Protein AF-A0A1I2MYU4-F1 (afdb_monomer)

Mean predicted aligned error: 11.2 Å

InterPro domains:
  IPR013424 PEP-CTERM protein-sorting domain [PF07589] (261-283)
  IPR013424 PEP-CTERM protein-sorting domain [TIGR02595] (261-284)
  IPR061454 Flocculation-associated PEP-CTERM protein PepA-like [NF033554] (9-284)

pLDDT: mean 81.24, std 17.5, range [31.97, 97.12]

Foldseek 3Di:
DDDDDPPPDPPPPPVVVPPDPPPDPDQFDKFKFWLQQQPQQDDPVHPDTDMWIAQKWKWKKKKKKAQAFPWKIKMKMKIKTAAGHHPNHTIDDLAHPPRPDPRLNHKIKMKIKIWMWTKAQDVPGSLKIKTKTDKMKMWIKIGSNRPKDWDQQDFDPCSSRPYIDIDPCPSMDIFKMWMWPIKMKMARLPDDDQARIKMKTKIFIDTDDDVVGCRTNCSTTPDDVVFFGIKIKMWGWHHDDDDHRGIDMIMTMIMIGGDHDPDPCVVVVVVVVVVVVVVVVVVVVVVVD

Sequence (289 aa):
MKKLTKGLCLSTAIVAAGAMFSTSAMAGGIFTVNEGVVPGTVNALNPVPNSVTADEIIGNYSEIVEFTSATDFTVSIKFSLVGFELDNVLQPAYLSTPPVGTSGQDYGMYGTFLGSGTYSPRVGDPTVTEFMFSGGSYSLWIDPEYDTVFTSPGLGLGAGSTLWGTASDADDFKIATGAVVGGTGSLDPNQGGSNAGSFGTDLSVSLTDDLLSDKDGVGYFVAPDPFYNLALTSGDFEKFTVEADTRQAVSGKIGIEFNKVPEPATLALFGLGLAGMAGVARRKAKKQA

Solvent-accessible surface area (backbone atoms only — not comparable to full-atom values): 15468 Å² total; per-residue (Å²): 134,83,90,89,90,88,82,86,85,80,80,78,79,73,73,76,80,78,80,77,85,72,76,66,88,74,73,50,40,71,36,30,37,32,52,41,52,43,69,57,41,47,39,97,92,36,80,59,67,51,69,42,67,26,26,35,40,36,32,38,36,44,31,33,41,22,25,76,35,89,41,34,36,25,27,16,31,40,37,42,40,43,40,38,21,37,96,90,38,79,49,88,66,49,50,30,69,76,64,85,74,85,74,73,42,44,27,30,34,37,34,43,35,40,38,32,31,39,43,46,59,34,90,95,42,72,73,29,38,34,36,35,46,75,35,35,40,39,41,34,34,40,28,45,83,63,60,65,42,77,41,78,47,63,96,53,94,68,24,17,77,31,68,62,43,79,39,69,56,85,82,42,36,56,28,33,36,37,34,47,78,38,31,42,32,41,38,34,71,85,45,75,63,69,61,8,21,40,40,41,33,39,25,38,44,40,64,31,79,47,96,87,45,60,65,20,13,55,50,28,50,62,30,49,86,81,60,58,46,28,33,41,39,34,35,36,26,48,68,73,83,94,50,57,76,37,71,47,82,46,44,36,42,35,39,41,22,34,32,72,74,74,76,61,65,64,58,58,49,48,52,51,49,50,53,51,50,52,53,52,50,53,56,53,55,67,72,76,109

Radius of gyration: 24.86 Å; Cα contacts (8 Å, |Δi|>4): 668; chains: 1; bounding box: 76×44×91 Å

Nearest PDB structures (foldseek):
  8aya-assembly1_A  TM=1.865E-01  e=2.368E-01  Citrus sinensis
  8ay9-assembly1_A  TM=1.868E-01  e=4.299E-01  Citrus sinensis
  3klx-assembly1_B  TM=1.728E-01  e=4.791E-01  Arabidopsis thaliana
  8ey0-assembly1_A  TM=1.719E-01  e=1.667E+00  Arabidopsis thaliana
  7ztu-assembly1_A  TM=1.670E-01  e=3.968E+00  Bombyx mori

Structure (mmCIF, N/CA/C/O backbone):
data_AF-A0A1I2MYU4-F1
#
_entry.id   AF-A0A1I2MYU4-F1
#
loop_
_atom_site.group_PDB
_atom_site.id
_atom_site.type_symbol
_atom_site.label_atom_id
_atom_site.label_alt_id
_atom_site.label_comp_id
_atom_site.label_asym_id
_atom_site.label_entity_id
_atom_site.label_seq_id
_atom_site.pdbx_PDB_ins_code
_atom_site.Cartn_x
_atom_site.Cartn_y
_atom_site.Cartn_z
_atom_site.occupancy
_atom_site.B_iso_or_equiv
_atom_site.auth_seq_id
_atom_site.auth_comp_id
_atom_site.auth_asym_id
_atom_site.auth_atom_id
_atom_site.pdbx_PDB_model_num
ATOM 1 N N . MET A 1 1 ? -34.056 -23.342 -61.586 1.00 37.72 1 MET A N 1
ATOM 2 C CA . MET A 1 1 ? -32.865 -23.676 -60.775 1.00 37.72 1 MET A CA 1
ATOM 3 C C . MET A 1 1 ? -32.633 -22.571 -59.756 1.00 37.72 1 MET A C 1
ATOM 5 O O . MET A 1 1 ? -32.582 -21.423 -60.153 1.00 37.72 1 MET A O 1
ATOM 9 N N . LYS A 1 2 ? -32.549 -22.975 -58.476 1.00 36.66 2 LYS A N 1
ATOM 10 C CA . LYS A 1 2 ? -31.704 -22.457 -57.372 1.00 36.66 2 LYS A CA 1
ATOM 11 C C . LYS A 1 2 ? -31.760 -20.942 -57.075 1.00 36.66 2 LYS A C 1
ATOM 13 O O . LYS A 1 2 ? -31.252 -20.146 -57.841 1.00 36.66 2 LYS A O 1
ATOM 18 N N . LYS A 1 3 ? -32.506 -20.502 -56.048 1.00 46.12 3 LYS A N 1
ATOM 19 C CA . LYS A 1 3 ? -32.193 -20.485 -54.589 1.00 46.12 3 LYS A CA 1
ATOM 20 C C . LYS A 1 3 ? -30.955 -19.637 -54.229 1.00 46.12 3 LYS A C 1
ATOM 22 O O . LYS A 1 3 ? -29.902 -19.852 -54.805 1.00 46.12 3 LYS A O 1
ATOM 27 N N .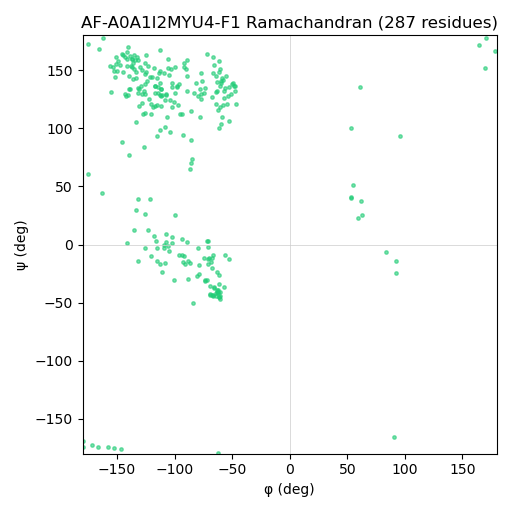 LEU A 1 4 ? -31.117 -18.845 -53.156 1.00 47.09 4 LEU A N 1
ATOM 28 C CA . LEU A 1 4 ? -30.151 -18.046 -52.372 1.00 47.09 4 LEU A CA 1
ATOM 29 C C . LEU A 1 4 ? -30.014 -16.557 -52.737 1.00 47.09 4 LEU A C 1
ATOM 31 O O . LEU A 1 4 ? -29.173 -16.182 -53.538 1.00 47.09 4 LEU A O 1
ATOM 35 N N . THR A 1 5 ? -30.778 -15.698 -52.047 1.00 43.06 5 THR A N 1
ATOM 36 C CA . THR A 1 5 ? -30.418 -14.275 -51.803 1.00 43.06 5 THR A CA 1
ATOM 37 C C . THR A 1 5 ? -31.254 -13.660 -50.664 1.00 43.06 5 THR A C 1
ATOM 39 O O . THR A 1 5 ? -31.778 -12.559 -50.760 1.00 43.06 5 THR A O 1
ATOM 42 N N . LYS A 1 6 ? -31.423 -14.387 -49.550 1.00 39.06 6 LYS A N 1
ATOM 43 C CA . LYS A 1 6 ? -32.037 -13.848 -48.311 1.00 39.06 6 LYS A CA 1
ATOM 44 C C . LYS A 1 6 ? -31.242 -14.206 -47.046 1.00 39.06 6 LYS A C 1
ATOM 46 O O . LYS A 1 6 ? -31.820 -14.386 -45.984 1.00 39.06 6 LYS A O 1
ATOM 51 N N . GLY A 1 7 ? -29.924 -14.367 -47.172 1.00 40.50 7 GLY A N 1
ATOM 52 C CA . GLY A 1 7 ? -29.066 -14.881 -46.097 1.00 40.50 7 GLY A CA 1
ATOM 53 C C . GLY A 1 7 ? -27.986 -13.932 -45.578 1.00 40.50 7 GLY A C 1
ATOM 54 O O . GLY A 1 7 ? -27.154 -14.385 -44.808 1.00 40.50 7 GLY A O 1
ATOM 55 N N . LEU A 1 8 ? -27.950 -12.660 -45.989 1.00 38.31 8 LEU A N 1
ATOM 56 C CA . LEU A 1 8 ? -26.783 -11.799 -45.738 1.00 38.31 8 LEU A CA 1
ATOM 57 C C . LEU A 1 8 ? -27.130 -10.420 -45.153 1.00 38.31 8 LEU A C 1
ATOM 59 O O . LEU A 1 8 ? -26.536 -9.420 -45.531 1.00 38.31 8 LEU A O 1
ATOM 63 N N . CYS A 1 9 ? -28.103 -10.351 -44.240 1.00 36.94 9 CYS A N 1
ATOM 64 C CA . CYS A 1 9 ? -28.343 -9.137 -43.440 1.00 36.94 9 CYS A CA 1
ATOM 65 C C . CYS A 1 9 ? -28.585 -9.413 -41.944 1.00 36.94 9 CYS A C 1
ATOM 67 O O . CYS A 1 9 ? -29.022 -8.515 -41.235 1.00 36.94 9 CYS A O 1
ATOM 69 N N . LEU A 1 10 ? -28.316 -10.626 -41.441 1.00 36.28 10 LEU A N 1
ATOM 70 C CA . LEU A 1 10 ? -28.580 -10.970 -40.031 1.00 36.28 10 LEU A CA 1
ATOM 71 C C . LEU A 1 10 ? -27.347 -11.456 -39.251 1.00 36.28 10 LEU A C 1
ATOM 73 O O . LEU A 1 10 ? -27.482 -11.966 -38.146 1.00 36.28 10 LEU A O 1
ATOM 77 N N . SER A 1 11 ? -26.145 -11.288 -39.798 1.00 36.28 11 SER A N 1
ATOM 78 C CA . SER A 1 11 ? -24.885 -11.679 -39.143 1.00 36.28 11 SER A CA 1
ATOM 79 C C . SER A 1 11 ? -24.027 -10.494 -38.685 1.00 36.28 11 SER A C 1
ATOM 81 O O . SER A 1 11 ? -23.004 -10.704 -38.046 1.00 36.28 11 SER A O 1
ATOM 83 N N . THR A 1 12 ? -24.460 -9.252 -38.919 1.00 34.97 12 THR A N 1
ATOM 84 C CA . THR A 1 12 ? -23.687 -8.039 -38.577 1.00 34.97 12 THR A CA 1
ATOM 85 C C . THR A 1 12 ? -24.247 -7.251 -37.387 1.00 34.97 12 THR A C 1
ATOM 87 O O . THR A 1 12 ? -23.775 -6.158 -37.109 1.00 34.97 12 THR A O 1
ATOM 90 N N . ALA A 1 13 ? -25.238 -7.791 -36.667 1.00 33.12 13 ALA A N 1
ATOM 91 C CA . ALA A 1 13 ? -25.861 -7.123 -35.516 1.00 33.12 13 ALA A CA 1
ATOM 92 C C . ALA A 1 13 ? -25.460 -7.708 -34.145 1.00 33.12 13 ALA A C 1
ATOM 94 O O . ALA A 1 13 ? -25.907 -7.200 -33.125 1.00 33.12 13 ALA A O 1
ATOM 95 N N . ILE A 1 14 ? -24.625 -8.758 -34.096 1.00 35.84 14 ILE A N 1
ATOM 96 C CA . ILE A 1 14 ? -24.214 -9.402 -32.828 1.00 35.84 14 ILE A CA 1
ATOM 97 C C . ILE A 1 14 ? -22.748 -9.104 -32.456 1.00 35.84 14 ILE A C 1
ATOM 99 O O . ILE A 1 14 ? -22.378 -9.228 -31.296 1.00 35.84 14 ILE A O 1
ATOM 103 N N . VAL A 1 15 ? -21.916 -8.613 -33.382 1.00 34.12 15 VAL A N 1
ATOM 104 C CA . VAL A 1 15 ? -20.489 -8.331 -33.099 1.00 34.12 15 VAL A CA 1
ATOM 105 C C . VAL A 1 15 ? -20.238 -6.882 -32.635 1.00 34.12 15 VAL A C 1
ATOM 107 O O . VAL A 1 15 ? -19.174 -6.577 -32.115 1.00 34.12 15 VAL A O 1
ATOM 110 N N . ALA A 1 16 ? -21.229 -5.988 -32.719 1.00 33.66 16 ALA A N 1
ATOM 111 C CA . ALA A 1 16 ? -21.087 -4.587 -32.294 1.00 33.66 16 ALA A CA 1
ATOM 112 C C . ALA A 1 16 ? -21.436 -4.321 -30.812 1.00 33.66 16 ALA A C 1
ATOM 114 O O . ALA A 1 16 ? -21.380 -3.178 -30.374 1.00 33.66 16 ALA A O 1
ATOM 115 N N . ALA A 1 17 ? -21.781 -5.349 -30.029 1.00 36.91 17 ALA A N 1
ATOM 116 C CA . ALA A 1 17 ? -22.071 -5.208 -28.595 1.00 36.91 17 ALA A CA 1
ATOM 117 C C . ALA A 1 17 ? -20.848 -5.467 -27.686 1.00 36.91 17 ALA A C 1
ATOM 119 O O . ALA A 1 17 ? -20.992 -5.505 -26.470 1.00 36.91 17 ALA A O 1
ATOM 120 N N . GLY A 1 18 ? -19.658 -5.686 -28.260 1.00 39.25 18 GLY A N 1
ATOM 121 C CA . GLY A 1 18 ? -18.475 -6.154 -27.525 1.00 39.25 18 GLY A CA 1
ATOM 122 C C . GLY A 1 18 ? -17.421 -5.101 -27.177 1.00 39.25 18 GLY A C 1
ATOM 123 O O . GLY A 1 18 ? -16.398 -5.461 -26.611 1.00 39.25 18 GLY A O 1
ATOM 124 N N . ALA A 1 19 ? -17.615 -3.829 -27.518 1.00 36.03 19 ALA A N 1
ATOM 125 C CA . ALA A 1 19 ? -16.577 -2.813 -27.346 1.00 36.03 19 ALA A CA 1
ATOM 126 C C . ALA A 1 19 ? -17.184 -1.510 -26.834 1.00 36.03 19 ALA A C 1
ATOM 128 O O . ALA A 1 19 ? -17.422 -0.597 -27.611 1.00 36.03 19 ALA A O 1
ATOM 129 N N . MET A 1 20 ? -17.502 -1.481 -25.540 1.00 38.56 20 MET A N 1
ATOM 130 C CA . MET A 1 20 ? -17.639 -0.286 -24.697 1.00 38.56 20 MET A CA 1
ATOM 131 C C . MET A 1 20 ? -17.898 -0.767 -23.259 1.00 38.56 20 MET A C 1
ATOM 133 O O . MET A 1 20 ? -18.927 -0.485 -22.658 1.00 38.56 20 MET A O 1
ATOM 137 N N . PHE A 1 21 ? -16.956 -1.525 -22.692 1.00 34.44 21 PHE A N 1
ATOM 138 C CA . PHE A 1 21 ? -16.748 -1.446 -21.247 1.00 34.44 21 PHE A CA 1
ATOM 139 C C . PHE A 1 21 ? -15.812 -0.262 -21.032 1.00 34.44 21 PHE A C 1
ATOM 141 O O . PHE A 1 21 ? -14.618 -0.416 -20.815 1.00 34.44 21 PHE A O 1
ATOM 148 N N . SER A 1 22 ? -16.348 0.946 -21.197 1.00 33.22 22 SER A N 1
ATOM 149 C CA . SER A 1 22 ? -15.806 2.094 -20.489 1.00 33.22 22 SER A CA 1
ATOM 150 C C . SER A 1 22 ? -15.981 1.763 -19.014 1.00 33.22 22 SER A C 1
ATOM 152 O O . SER A 1 22 ? -17.101 1.824 -18.504 1.00 33.22 22 SER A O 1
ATOM 154 N N . THR A 1 23 ? -14.914 1.305 -18.363 1.00 34.53 23 THR A N 1
ATOM 155 C CA . THR A 1 23 ? -14.861 1.255 -16.907 1.00 34.53 23 THR A CA 1
ATOM 156 C C . THR A 1 23 ? -15.031 2.697 -16.456 1.00 34.53 23 THR A C 1
ATOM 158 O O . THR A 1 23 ? -14.151 3.533 -16.654 1.00 34.53 23 THR A O 1
ATOM 161 N N . SER A 1 24 ? -16.226 3.025 -15.971 1.00 31.97 24 SER A N 1
ATOM 162 C CA . SER A 1 24 ? -16.451 4.239 -15.199 1.00 31.97 24 SER A CA 1
ATOM 163 C C . SER A 1 24 ? -15.356 4.323 -14.141 1.00 31.97 24 SER A C 1
ATOM 165 O O . SER A 1 24 ? -15.044 3.296 -13.540 1.00 31.97 24 SER A O 1
ATOM 167 N N . ALA A 1 25 ? -14.772 5.506 -13.934 1.00 38.16 25 ALA A N 1
ATOM 168 C CA . ALA A 1 25 ? -13.979 5.762 -12.739 1.00 38.16 25 ALA A CA 1
ATOM 169 C C . ALA A 1 25 ? -14.865 5.384 -11.543 1.00 38.16 25 ALA A C 1
ATOM 171 O O . ALA A 1 25 ? -15.901 6.012 -11.311 1.00 38.16 25 ALA A O 1
ATOM 172 N N . MET A 1 26 ? -14.560 4.250 -10.918 1.00 53.66 26 MET A N 1
ATOM 173 C CA . MET A 1 26 ? -15.296 3.753 -9.767 1.00 53.66 26 MET A CA 1
ATOM 174 C C . MET A 1 26 ? -14.784 4.580 -8.600 1.00 53.66 26 MET A C 1
ATOM 176 O O . MET A 1 26 ? -13.622 4.435 -8.250 1.00 53.66 26 MET A O 1
ATOM 180 N N . ALA A 1 27 ? -15.613 5.468 -8.054 1.00 62.44 27 ALA A N 1
ATOM 181 C CA . ALA A 1 27 ? -15.289 6.116 -6.790 1.00 62.44 27 ALA A CA 1
ATOM 182 C C . ALA A 1 27 ? -15.016 5.042 -5.725 1.00 62.44 27 ALA A C 1
ATOM 184 O O . ALA A 1 27 ? -15.656 3.978 -5.749 1.00 62.44 27 ALA A O 1
ATOM 185 N N . GLY A 1 28 ? -14.076 5.315 -4.823 1.00 73.50 28 GLY A N 1
ATOM 186 C CA . GLY A 1 28 ? -13.824 4.496 -3.648 1.00 73.50 28 GLY A CA 1
ATOM 187 C C . GLY A 1 28 ? -15.111 4.189 -2.883 1.00 73.50 28 GLY A C 1
ATOM 188 O O . GLY A 1 28 ? -16.022 5.007 -2.746 1.00 73.50 28 GLY A O 1
ATOM 189 N N . GLY A 1 29 ? -15.220 2.955 -2.417 1.00 88.19 29 GLY A N 1
ATOM 190 C CA . GLY A 1 29 ? -16.258 2.532 -1.502 1.00 88.19 29 GLY A CA 1
ATOM 191 C C . GLY A 1 29 ? -15.987 3.082 -0.107 1.00 88.19 29 GLY A C 1
ATOM 192 O O . GLY A 1 29 ? -14.884 2.960 0.416 1.00 88.19 29 GLY A O 1
ATOM 193 N N . ILE A 1 30 ? -17.028 3.621 0.528 1.00 93.12 30 ILE A N 1
ATOM 194 C CA . ILE A 1 30 ? -16.950 4.121 1.903 1.00 93.12 30 ILE A CA 1
ATOM 195 C C . ILE A 1 30 ? -16.620 2.968 2.859 1.00 93.12 30 ILE A C 1
ATOM 197 O O . ILE A 1 30 ? -17.275 1.919 2.817 1.00 93.12 30 ILE A O 1
ATOM 201 N N . PHE A 1 31 ? -15.649 3.178 3.740 1.00 95.31 31 PHE A N 1
ATOM 202 C CA . PHE A 1 31 ? -15.278 2.294 4.836 1.00 95.31 31 PHE A CA 1
ATOM 203 C C . PHE A 1 31 ? -15.297 3.031 6.178 1.00 95.31 31 PHE A C 1
ATOM 205 O O . PHE A 1 31 ? -15.286 4.261 6.249 1.00 95.31 31 PHE A O 1
ATOM 212 N N . THR A 1 32 ? -15.323 2.260 7.261 1.00 97.12 32 THR A N 1
ATOM 213 C CA . THR A 1 32 ? -15.222 2.775 8.625 1.00 97.12 32 THR A CA 1
ATOM 214 C C . THR A 1 32 ? -14.109 2.054 9.365 1.00 97.12 32 THR A C 1
ATOM 216 O O . THR A 1 32 ? -14.065 0.822 9.366 1.00 97.12 32 THR A O 1
ATOM 219 N N . VAL A 1 33 ? -13.248 2.823 10.028 1.00 96.75 33 VAL A N 1
ATOM 220 C CA . VAL A 1 33 ? -12.223 2.307 10.938 1.00 96.75 33 VAL A CA 1
ATOM 221 C C . VAL A 1 33 ? -12.591 2.568 12.397 1.00 96.75 33 VAL A C 1
ATOM 223 O O . VAL A 1 33 ? -13.304 3.526 12.720 1.00 96.75 33 VAL A O 1
ATOM 226 N N . ASN A 1 34 ? -12.108 1.704 13.282 1.00 95.62 34 ASN A N 1
ATOM 227 C CA . ASN A 1 34 ? -12.182 1.829 14.729 1.00 95.62 34 ASN A CA 1
ATOM 228 C C . ASN A 1 34 ? -10.768 2.038 15.270 1.00 95.62 34 ASN A C 1
ATOM 230 O O . ASN A 1 34 ? -10.020 1.089 15.477 1.00 95.62 34 ASN A O 1
ATOM 234 N N . GLU A 1 35 ? -10.400 3.287 15.536 1.00 93.75 35 GLU A N 1
ATOM 235 C CA . GLU A 1 35 ? -9.074 3.608 16.069 1.00 93.75 35 GLU A CA 1
ATOM 236 C C . GLU A 1 35 ? -8.936 3.227 17.548 1.00 93.75 35 GLU A C 1
ATOM 238 O O . GLU A 1 35 ? -7.827 3.210 18.076 1.00 93.75 35 GLU A O 1
ATOM 243 N N . GLY A 1 36 ? -10.036 2.885 18.229 1.00 92.69 36 GLY A N 1
ATOM 244 C CA . GLY A 1 36 ? -10.012 2.492 19.636 1.00 92.69 36 GLY A CA 1
ATOM 245 C C . GLY A 1 36 ? -9.373 1.132 19.918 1.00 92.69 36 GLY A C 1
ATOM 246 O O . GLY A 1 36 ? -9.110 0.830 21.081 1.00 92.69 36 GLY A O 1
ATOM 247 N N . VAL A 1 37 ? -9.115 0.316 18.889 1.00 93.06 37 VAL A N 1
ATOM 248 C CA . VAL A 1 37 ? -8.340 -0.931 19.037 1.00 93.06 37 VAL A CA 1
ATOM 249 C C . VAL A 1 37 ? -6.833 -0.678 19.107 1.00 93.06 37 VAL A C 1
ATOM 251 O O . VAL A 1 37 ? -6.083 -1.539 19.568 1.00 93.06 37 VAL A O 1
ATOM 254 N N . VAL A 1 38 ? -6.377 0.502 18.675 1.00 93.19 38 VAL A N 1
ATOM 255 C CA . VAL A 1 38 ? -4.961 0.865 18.690 1.00 93.19 38 VAL A CA 1
ATOM 256 C C . VAL A 1 38 ? -4.547 1.230 20.123 1.00 93.19 38 VAL A C 1
ATOM 258 O O . VAL A 1 38 ? -5.174 2.089 20.746 1.00 93.19 38 VAL A O 1
ATOM 261 N N . PRO A 1 39 ? -3.507 0.598 20.695 1.00 90.81 39 PRO A N 1
ATOM 262 C CA . PRO A 1 39 ? -3.009 0.958 22.020 1.00 90.81 39 PRO A CA 1
ATOM 263 C C . PRO A 1 39 ? -2.697 2.455 22.144 1.00 90.81 39 PRO A C 1
ATOM 265 O O . PRO A 1 39 ? -2.084 3.041 21.264 1.00 90.81 39 PRO A O 1
ATOM 268 N N . GLY A 1 40 ? -3.111 3.075 23.252 1.00 87.25 40 GLY A N 1
ATOM 269 C CA . GLY A 1 40 ? -2.837 4.490 23.542 1.00 87.25 40 GLY A CA 1
ATOM 270 C C . GLY A 1 40 ? -3.914 5.481 23.080 1.00 87.25 40 GLY A C 1
ATOM 271 O O . GLY A 1 40 ? -4.076 6.526 23.721 1.00 87.25 40 GLY A O 1
ATOM 272 N N . THR A 1 41 ? -4.724 5.140 22.070 1.00 88.56 41 THR A N 1
ATOM 273 C CA . THR A 1 41 ? -5.771 6.042 21.538 1.00 88.56 41 THR A CA 1
ATOM 274 C C . THR A 1 41 ? -6.960 6.210 22.490 1.00 88.56 41 THR A C 1
ATOM 276 O O . THR A 1 41 ? -7.573 7.279 22.547 1.00 88.56 41 THR A O 1
ATOM 279 N N . VAL A 1 42 ? -7.271 5.179 23.285 1.00 86.94 42 VAL A N 1
ATOM 280 C CA . VAL A 1 42 ? -8.262 5.235 24.371 1.00 86.94 42 VAL A CA 1
ATOM 281 C C . VAL A 1 42 ? -7.541 5.357 25.709 1.00 86.94 42 VAL A C 1
ATOM 283 O O . VAL A 1 42 ? -6.788 4.473 26.119 1.00 86.94 42 VAL A O 1
ATOM 286 N N . ASN A 1 43 ? -7.779 6.455 26.419 1.00 83.31 43 ASN A N 1
ATOM 287 C CA . ASN A 1 43 ? -7.124 6.761 27.690 1.00 83.31 43 ASN A CA 1
ATOM 288 C C . ASN A 1 43 ? -8.021 7.647 28.580 1.00 83.31 43 ASN A C 1
ATOM 290 O O . ASN A 1 43 ? -9.170 7.930 28.259 1.00 83.31 43 ASN A O 1
ATOM 294 N N . ALA A 1 44 ? -7.519 8.089 29.737 1.00 81.50 44 ALA A N 1
ATOM 295 C CA . ALA A 1 44 ? -8.307 8.904 30.669 1.00 81.50 44 ALA A CA 1
ATOM 296 C C . ALA A 1 44 ? -8.739 10.274 30.099 1.00 81.50 44 ALA A C 1
ATOM 298 O O . ALA A 1 44 ? -9.715 10.848 30.582 1.00 81.50 44 ALA A O 1
ATOM 299 N N . LEU A 1 45 ? -8.017 10.800 29.104 1.00 77.56 45 LEU A N 1
ATOM 300 C CA . LEU A 1 45 ? -8.331 12.052 28.408 1.00 77.56 45 LEU A CA 1
ATOM 301 C C . LEU A 1 45 ? -9.257 11.824 27.206 1.00 77.56 45 LEU A C 1
ATOM 303 O O . LEU A 1 45 ? -10.068 12.698 26.906 1.00 77.56 45 LEU A O 1
ATOM 307 N N . ASN A 1 46 ? -9.182 10.649 26.574 1.00 76.81 46 ASN A N 1
ATOM 308 C CA . ASN A 1 46 ? -10.098 10.204 25.532 1.00 76.81 46 ASN A CA 1
ATOM 309 C C . ASN A 1 46 ? -10.705 8.826 25.869 1.00 76.81 46 ASN A C 1
ATOM 311 O O . ASN A 1 46 ? -10.200 7.793 25.427 1.00 76.81 46 ASN A O 1
ATOM 315 N N . PRO A 1 47 ? -11.778 8.772 26.677 1.00 82.00 47 PRO A N 1
ATOM 316 C CA . PRO A 1 47 ? -12.340 7.503 27.134 1.00 82.00 47 PRO A CA 1
ATOM 317 C C . PRO A 1 47 ? -13.230 6.816 26.088 1.00 82.00 47 PRO A C 1
ATOM 319 O O . PRO A 1 47 ? -13.752 5.736 26.362 1.00 82.00 47 PRO A O 1
ATOM 322 N N . VAL A 1 48 ? -13.459 7.443 24.929 1.00 83.06 48 VAL A N 1
ATOM 323 C CA . VAL A 1 48 ? -14.356 6.935 23.887 1.00 83.06 48 VAL A CA 1
ATOM 324 C C . VAL A 1 48 ? -13.529 6.525 22.664 1.00 83.06 48 VAL A C 1
ATOM 326 O O . VAL A 1 48 ? -12.748 7.340 22.173 1.00 83.06 48 VAL A O 1
ATOM 329 N N . PRO A 1 49 ? -13.700 5.293 22.147 1.00 85.12 49 PRO A N 1
ATOM 330 C CA . PRO A 1 49 ? -13.125 4.882 20.869 1.00 85.12 49 PRO A CA 1
ATOM 331 C C . PRO A 1 49 ? -13.457 5.879 19.756 1.00 85.12 49 PRO A C 1
ATOM 333 O O . PRO A 1 49 ? -14.628 6.220 19.571 1.00 85.12 49 PRO A O 1
ATOM 336 N N . ASN A 1 50 ? -12.446 6.330 19.009 1.00 91.12 50 ASN A N 1
ATOM 337 C CA . ASN A 1 50 ? -12.690 7.120 17.807 1.00 91.12 50 ASN A CA 1
ATOM 338 C C . ASN A 1 50 ? -13.032 6.195 16.638 1.00 91.12 50 ASN A C 1
ATOM 340 O O . ASN A 1 50 ? -12.415 5.142 16.462 1.00 91.12 50 ASN A O 1
ATOM 344 N N . SER A 1 51 ? -14.010 6.600 15.836 1.00 94.38 51 SER A N 1
ATOM 345 C CA . SER A 1 51 ? -14.378 5.905 14.610 1.00 94.38 51 SER A CA 1
ATOM 346 C C . SER A 1 51 ? -14.401 6.893 13.459 1.00 94.38 51 SER A C 1
ATOM 348 O O . SER A 1 51 ? -15.025 7.950 13.554 1.00 94.38 51 SER A O 1
ATOM 350 N N . VAL A 1 52 ? -13.713 6.538 12.378 1.00 95.94 52 VAL A N 1
ATOM 351 C CA . VAL A 1 52 ? -13.509 7.409 11.220 1.00 95.94 52 VAL A CA 1
ATOM 352 C C . VAL A 1 52 ? -14.164 6.763 10.010 1.00 95.94 52 VAL A C 1
ATOM 354 O O . VAL A 1 52 ? -13.964 5.579 9.756 1.00 95.94 52 VAL A O 1
ATOM 357 N N . THR A 1 53 ? -14.980 7.527 9.285 1.00 97.00 53 THR A N 1
ATOM 358 C CA . THR A 1 53 ? -15.603 7.096 8.025 1.00 97.00 53 THR A CA 1
ATOM 359 C C . THR A 1 53 ? -14.938 7.822 6.871 1.00 97.00 53 THR A C 1
ATOM 361 O O . THR A 1 53 ? -14.824 9.043 6.921 1.00 97.00 53 THR A O 1
ATOM 364 N N . ALA A 1 54 ? -14.510 7.074 5.860 1.00 95.88 54 ALA A N 1
ATOM 365 C CA . ALA A 1 54 ? -13.647 7.552 4.788 1.00 95.88 54 ALA A CA 1
ATOM 366 C C . ALA A 1 54 ? -13.894 6.773 3.491 1.00 95.88 54 ALA A C 1
ATOM 368 O O . ALA A 1 54 ? -14.478 5.691 3.523 1.00 95.88 54 ALA A O 1
ATOM 369 N N . ASP A 1 55 ? -13.472 7.320 2.359 1.00 93.94 55 ASP A N 1
ATOM 370 C CA . ASP A 1 55 ? -13.430 6.649 1.053 1.00 93.94 55 ASP A CA 1
ATOM 371 C C . ASP A 1 55 ? -11.996 6.477 0.527 1.00 93.94 55 ASP A C 1
ATOM 373 O O . ASP A 1 55 ? -11.763 5.617 -0.326 1.00 93.94 55 ASP A O 1
ATOM 377 N N . GLU A 1 56 ? -11.030 7.184 1.121 1.00 93.31 56 GLU A N 1
ATOM 378 C CA . GLU A 1 56 ? -9.615 7.114 0.770 1.00 93.31 56 GLU A CA 1
ATOM 379 C C . GLU A 1 56 ? -8.700 7.150 2.010 1.00 93.31 56 GLU A C 1
ATOM 381 O O . GLU A 1 56 ? -8.967 7.833 3.006 1.00 93.31 56 GLU A O 1
ATOM 386 N N . ILE A 1 57 ? -7.585 6.416 1.945 1.00 94.31 57 ILE A N 1
ATOM 387 C CA . ILE A 1 57 ? -6.430 6.596 2.833 1.00 94.31 57 ILE A CA 1
ATOM 388 C C . ILE A 1 57 ? -5.294 7.219 2.030 1.00 94.31 57 ILE A C 1
ATOM 390 O O . ILE A 1 57 ? -4.855 6.650 1.030 1.00 94.31 57 ILE A O 1
ATOM 394 N N . ILE A 1 58 ? -4.777 8.350 2.495 1.00 93.19 58 ILE A N 1
ATOM 395 C CA . ILE A 1 58 ? -3.734 9.098 1.791 1.00 93.19 58 ILE A CA 1
ATOM 396 C C . ILE A 1 58 ? -2.366 8.887 2.429 1.00 93.19 58 ILE A C 1
ATOM 398 O O . ILE A 1 58 ? -2.236 8.673 3.637 1.00 93.19 58 ILE A O 1
ATOM 402 N N . GLY A 1 59 ? -1.316 8.984 1.622 1.00 92.56 59 GLY A N 1
ATOM 403 C CA . GLY A 1 59 ? 0.043 8.773 2.080 1.00 92.56 59 GLY A CA 1
ATOM 404 C C . GLY A 1 59 ? 1.126 9.227 1.118 1.00 92.56 59 GLY A C 1
ATOM 405 O O . GLY A 1 59 ? 0.885 9.800 0.055 1.00 92.56 59 GLY A O 1
ATOM 406 N N . ASN A 1 60 ? 2.357 8.920 1.509 1.00 91.31 60 ASN A N 1
ATOM 407 C CA . ASN A 1 60 ? 3.545 9.076 0.678 1.00 91.31 60 ASN A CA 1
ATOM 408 C C . ASN A 1 60 ? 4.282 7.744 0.606 1.00 91.31 60 ASN 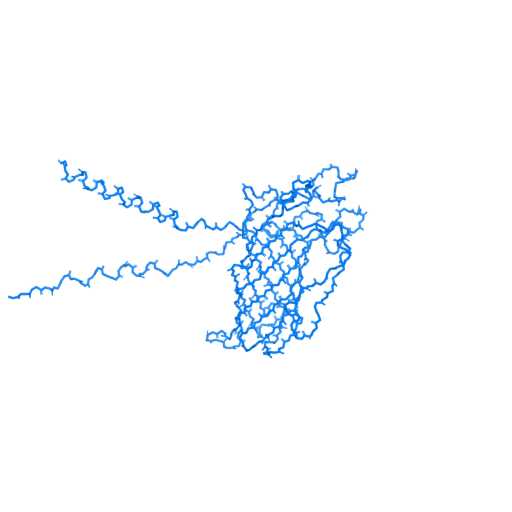A C 1
ATOM 410 O O . ASN A 1 60 ? 4.178 6.918 1.517 1.00 91.31 60 ASN A O 1
ATOM 414 N N . TYR A 1 61 ? 5.069 7.548 -0.444 1.00 91.44 61 TYR A N 1
ATOM 415 C CA . TYR A 1 61 ? 5.851 6.333 -0.599 1.00 91.44 61 TYR A CA 1
ATOM 416 C C . TYR A 1 61 ? 7.296 6.598 -1.021 1.00 91.44 61 TYR A C 1
ATOM 418 O O . TYR A 1 61 ? 7.656 7.650 -1.552 1.00 91.44 61 TYR A O 1
ATOM 426 N N . SER A 1 62 ? 8.138 5.609 -0.744 1.00 91.56 62 SER A N 1
ATOM 427 C CA . SER A 1 62 ? 9.511 5.492 -1.213 1.00 91.56 62 SER A CA 1
ATOM 428 C C . SER A 1 62 ? 9.674 4.142 -1.893 1.00 91.56 62 SER A C 1
ATOM 430 O O . SER A 1 62 ? 9.324 3.100 -1.340 1.00 91.56 62 SER A O 1
ATOM 432 N N . GLU A 1 63 ? 10.211 4.171 -3.098 1.00 91.06 63 GLU A N 1
ATOM 433 C CA . GLU A 1 63 ? 10.307 3.042 -4.006 1.00 91.06 63 GLU A CA 1
ATOM 434 C C . GLU A 1 63 ? 11.752 2.847 -4.443 1.00 91.06 63 GLU A C 1
ATOM 436 O O . GLU A 1 63 ? 12.457 3.801 -4.767 1.00 91.06 63 GLU A O 1
ATOM 441 N N . ILE A 1 64 ? 12.176 1.589 -4.495 1.00 91.88 64 ILE A N 1
ATOM 442 C CA . ILE A 1 64 ? 13.325 1.160 -5.280 1.00 91.88 64 ILE A CA 1
ATOM 443 C C . ILE A 1 64 ? 12.781 0.398 -6.479 1.00 91.88 64 ILE A C 1
ATOM 445 O O . ILE A 1 64 ? 12.284 -0.718 -6.321 1.00 91.88 64 ILE A O 1
ATOM 449 N N . VAL A 1 65 ? 12.901 0.987 -7.666 1.00 91.25 65 VAL A N 1
ATOM 450 C CA . VAL A 1 65 ? 12.597 0.314 -8.932 1.00 91.25 65 VAL A CA 1
ATOM 451 C C . VAL A 1 65 ? 13.886 -0.197 -9.560 1.00 91.25 65 VAL A C 1
ATOM 453 O O . VAL A 1 65 ? 14.903 0.498 -9.603 1.00 91.25 65 VAL A O 1
ATOM 456 N N . GLU A 1 66 ? 13.844 -1.432 -10.042 1.00 93.25 66 GLU A N 1
ATOM 457 C CA . GLU A 1 66 ? 14.899 -2.093 -10.799 1.00 93.25 66 GLU A CA 1
ATOM 458 C C . GLU A 1 66 ? 14.359 -2.489 -12.167 1.00 93.25 66 GLU A C 1
ATOM 460 O O . GLU A 1 66 ? 13.447 -3.305 -12.267 1.00 93.25 66 GLU A O 1
ATOM 465 N N . PHE A 1 67 ? 14.982 -1.974 -13.218 1.00 93.50 67 PHE A N 1
ATOM 466 C CA . PHE A 1 67 ? 14.748 -2.379 -14.595 1.00 93.50 67 PHE A CA 1
ATOM 467 C C . PHE A 1 67 ? 15.634 -3.586 -14.896 1.00 93.50 67 PHE A C 1
ATOM 469 O O . PHE A 1 67 ? 16.790 -3.446 -15.277 1.00 93.50 67 PHE A O 1
ATOM 476 N N . THR A 1 68 ? 15.112 -4.786 -14.651 1.00 91.81 68 THR A N 1
ATOM 477 C CA . THR A 1 68 ? 15.863 -6.054 -14.734 1.00 91.81 68 THR A CA 1
ATOM 478 C C . THR A 1 68 ? 16.225 -6.480 -16.158 1.00 91.81 68 THR A C 1
ATOM 480 O O . THR A 1 68 ? 17.044 -7.378 -16.340 1.00 91.81 68 THR A O 1
ATOM 483 N N . SER A 1 69 ? 15.569 -5.900 -17.163 1.00 93.19 69 SER A N 1
ATOM 484 C CA . SER A 1 69 ? 15.822 -6.153 -18.581 1.00 93.19 69 SER A CA 1
ATOM 485 C C . SER A 1 69 ? 15.321 -4.965 -19.409 1.00 93.19 69 SER A C 1
ATOM 487 O O . SER A 1 69 ? 14.864 -3.970 -18.854 1.00 93.19 69 SER A O 1
ATOM 489 N N . ALA A 1 70 ? 15.359 -5.070 -20.741 1.00 93.69 70 ALA A N 1
ATOM 490 C CA . ALA A 1 70 ? 14.771 -4.073 -21.639 1.00 93.69 70 ALA A CA 1
ATOM 491 C C . ALA A 1 70 ? 13.233 -3.997 -21.588 1.00 93.69 70 ALA A C 1
ATOM 493 O O . ALA A 1 70 ? 12.659 -3.086 -22.187 1.00 93.69 70 ALA A O 1
ATOM 494 N N . THR A 1 71 ? 12.574 -4.962 -20.942 1.00 94.88 71 THR A N 1
ATOM 495 C CA . THR A 1 71 ? 11.110 -5.045 -20.871 1.00 94.88 71 THR A CA 1
ATOM 496 C C . THR A 1 71 ? 10.578 -5.271 -19.473 1.00 94.88 71 THR A C 1
ATOM 498 O O . THR A 1 71 ? 9.384 -5.095 -19.283 1.00 94.88 71 THR A O 1
ATOM 501 N N . ASP A 1 72 ? 11.405 -5.661 -18.505 1.00 95.44 72 ASP A N 1
ATOM 502 C CA . ASP A 1 72 ? 10.934 -6.148 -17.210 1.00 95.44 72 ASP A CA 1
ATOM 503 C C . ASP A 1 72 ? 11.448 -5.275 -16.073 1.00 95.44 72 ASP A C 1
ATOM 505 O O . ASP A 1 72 ? 12.594 -4.813 -16.087 1.00 95.44 72 ASP A O 1
ATOM 509 N N . PHE A 1 73 ? 10.613 -5.102 -15.053 1.00 94.31 73 PHE A N 1
ATOM 510 C CA . PHE A 1 73 ? 10.967 -4.365 -13.853 1.00 94.31 73 PHE A CA 1
ATOM 511 C C . PHE A 1 73 ? 10.510 -5.085 -12.577 1.00 94.31 73 PHE A C 1
ATOM 513 O O . PHE A 1 73 ? 9.554 -5.864 -12.578 1.00 94.31 73 PHE A O 1
ATOM 520 N N . THR A 1 74 ? 11.182 -4.779 -11.470 1.00 93.75 74 THR A N 1
ATOM 521 C CA . THR A 1 74 ? 10.761 -5.131 -10.107 1.00 93.75 74 THR A CA 1
ATOM 522 C C . THR A 1 74 ? 10.769 -3.887 -9.233 1.00 93.75 74 THR A C 1
ATOM 524 O O . THR A 1 74 ? 11.547 -2.966 -9.483 1.00 93.75 74 THR A O 1
ATOM 527 N N . VAL A 1 75 ? 9.891 -3.843 -8.235 1.00 92.25 75 VAL A N 1
ATOM 528 C CA . VAL A 1 75 ? 9.773 -2.708 -7.317 1.00 92.25 75 VAL A CA 1
ATOM 529 C C . VAL A 1 75 ? 9.701 -3.177 -5.877 1.00 92.25 75 VAL A C 1
ATOM 531 O O . VAL A 1 75 ? 9.039 -4.169 -5.561 1.00 92.25 75 VAL A O 1
ATOM 534 N N . SER A 1 76 ? 10.332 -2.400 -5.005 1.00 92.81 76 SER A N 1
ATOM 535 C CA . SER A 1 76 ? 10.222 -2.523 -3.560 1.00 92.81 76 SER A CA 1
ATOM 536 C C . SER A 1 76 ? 9.810 -1.193 -2.965 1.00 92.81 76 SER A C 1
ATOM 538 O O . SER A 1 76 ? 10.555 -0.211 -3.010 1.00 92.81 76 SER A O 1
ATOM 540 N N . ILE A 1 77 ? 8.604 -1.159 -2.415 1.00 91.81 77 ILE A N 1
ATOM 541 C CA . ILE A 1 77 ? 7.958 0.060 -1.952 1.00 91.81 77 ILE A CA 1
ATOM 542 C C . ILE A 1 77 ? 7.732 -0.037 -0.450 1.00 91.81 77 ILE A C 1
ATOM 544 O O . ILE A 1 77 ? 7.266 -1.054 0.067 1.00 91.81 77 ILE A O 1
ATOM 548 N N . LYS A 1 78 ? 8.026 1.062 0.235 1.00 93.12 78 LYS A N 1
ATOM 549 C CA . LYS A 1 78 ? 7.502 1.387 1.556 1.00 93.12 78 LYS A CA 1
ATOM 550 C C . LYS A 1 78 ? 6.575 2.582 1.393 1.00 93.12 78 LYS A C 1
ATOM 552 O O . LYS A 1 78 ? 6.971 3.576 0.789 1.00 93.12 78 LYS A O 1
ATOM 557 N N . PHE A 1 79 ? 5.394 2.530 1.987 1.00 92.38 79 PHE A N 1
ATOM 558 C CA . PHE A 1 79 ? 4.511 3.687 2.086 1.00 92.38 79 PHE A CA 1
ATOM 559 C C . PHE A 1 79 ? 4.125 3.973 3.532 1.00 92.38 79 PHE A C 1
ATOM 561 O O . PHE A 1 79 ? 4.041 3.065 4.356 1.00 92.38 79 PHE A O 1
ATOM 568 N N . SER A 1 80 ? 3.914 5.251 3.825 1.00 93.38 80 SER A N 1
ATOM 569 C CA . SER A 1 80 ? 3.456 5.761 5.115 1.00 93.38 80 SER A CA 1
ATOM 570 C C . SER A 1 80 ? 2.171 6.542 4.885 1.00 93.38 80 SER A C 1
ATOM 572 O O . SER A 1 80 ? 2.129 7.441 4.039 1.00 93.38 80 SER A O 1
ATOM 574 N N . LEU A 1 81 ? 1.128 6.164 5.613 1.00 93.62 81 LEU A N 1
ATOM 575 C CA . LEU A 1 81 ? -0.206 6.733 5.492 1.00 93.62 81 LEU A CA 1
ATOM 576 C C . LEU A 1 81 ? -0.379 7.818 6.547 1.00 93.62 81 LEU A C 1
ATOM 578 O O . LEU A 1 81 ? 0.093 7.684 7.673 1.00 93.62 81 LEU A O 1
ATOM 582 N N . VAL A 1 82 ? -0.995 8.921 6.141 1.00 91.50 82 VAL A N 1
ATOM 583 C CA . VAL A 1 82 ? -0.955 10.189 6.879 1.00 91.50 82 VAL A CA 1
ATOM 584 C C . VAL A 1 82 ? -2.334 10.680 7.297 1.00 91.50 82 VAL A C 1
ATOM 586 O O . VAL A 1 82 ? -2.424 11.640 8.057 1.00 91.50 82 VAL A O 1
ATOM 589 N N . GLY A 1 83 ? -3.399 10.049 6.799 1.00 93.56 83 GLY A N 1
ATOM 590 C CA . GLY A 1 83 ? -4.763 10.404 7.155 1.00 93.56 83 GLY A CA 1
ATOM 591 C C . GLY A 1 83 ? -5.819 9.713 6.303 1.00 93.56 83 GLY A C 1
ATOM 592 O O . GLY A 1 83 ? -5.516 8.977 5.362 1.00 93.56 83 GLY A O 1
ATOM 593 N N . PHE A 1 84 ? -7.067 9.996 6.660 1.00 95.62 84 PHE A N 1
ATOM 594 C CA . PHE A 1 84 ? -8.270 9.501 6.003 1.00 95.62 84 PHE A CA 1
ATOM 595 C C . PHE A 1 84 ? -9.022 10.654 5.356 1.00 95.62 84 PHE A C 1
ATOM 597 O O . PHE A 1 84 ? -9.228 11.682 6.005 1.00 95.62 84 PHE A O 1
ATOM 604 N N . GLU A 1 85 ? -9.483 10.476 4.126 1.00 94.88 85 GLU A N 1
ATOM 605 C CA . GLU A 1 85 ? -10.353 11.440 3.458 1.00 94.88 85 GLU A CA 1
ATOM 606 C C . GLU A 1 85 ? -11.746 10.848 3.230 1.00 94.88 85 GLU A C 1
ATOM 608 O O . GLU A 1 85 ? -11.918 9.639 3.089 1.00 94.88 85 GLU A O 1
ATOM 613 N N . LEU A 1 86 ? -12.754 11.718 3.270 1.00 94.81 86 LEU A N 1
ATOM 614 C CA . LEU A 1 86 ? -14.105 11.437 2.795 1.00 94.81 86 LEU A CA 1
ATOM 615 C C . LEU A 1 86 ? -14.486 12.564 1.843 1.00 94.81 86 LEU A C 1
ATOM 617 O O . LEU A 1 86 ? -14.460 13.727 2.256 1.00 94.81 86 LEU A O 1
ATOM 621 N N . ASP A 1 87 ? -14.823 12.246 0.595 1.00 91.19 87 ASP A N 1
ATOM 622 C CA . ASP A 1 87 ? -15.162 13.239 -0.430 1.00 91.19 87 ASP A CA 1
ATOM 623 C C . ASP A 1 87 ? -14.072 14.334 -0.596 1.00 91.19 87 ASP A C 1
ATOM 625 O O . ASP A 1 87 ? -14.381 15.515 -0.787 1.00 91.19 87 ASP A O 1
ATOM 629 N N . ASN A 1 88 ? -12.784 13.959 -0.542 1.00 89.62 88 ASN A N 1
ATOM 630 C CA . ASN A 1 88 ? -11.612 14.863 -0.546 1.00 89.62 88 ASN A CA 1
ATOM 631 C C . ASN A 1 88 ? -11.534 15.825 0.660 1.00 89.62 88 ASN A C 1
ATOM 633 O O . ASN A 1 88 ? -10.989 16.933 0.571 1.00 89.62 88 ASN A O 1
ATOM 637 N N . VAL A 1 89 ? -12.138 15.453 1.790 1.00 93.56 89 VAL A N 1
ATOM 638 C CA . VAL A 1 89 ? -12.048 16.201 3.046 1.00 93.56 89 VAL A CA 1
ATOM 639 C C . VAL A 1 89 ? -11.372 15.334 4.096 1.00 93.56 89 VAL A C 1
ATOM 641 O O . VAL A 1 89 ? -11.900 14.287 4.472 1.00 93.56 89 VAL A O 1
ATOM 644 N N . LEU A 1 90 ? -10.232 15.806 4.610 1.00 94.31 90 LEU A N 1
ATOM 645 C CA . LEU A 1 90 ? -9.502 15.150 5.693 1.00 94.31 90 LEU A CA 1
ATOM 646 C C . LEU A 1 90 ? -10.391 14.986 6.932 1.00 94.31 90 LEU A C 1
ATOM 648 O O . LEU A 1 90 ? -10.958 15.956 7.448 1.00 94.31 90 LEU A O 1
ATOM 652 N N . GLN A 1 91 ? -10.488 13.755 7.415 1.00 94.75 91 GLN A N 1
ATOM 653 C CA . GLN A 1 91 ? -11.288 13.395 8.574 1.00 94.75 91 GLN A CA 1
ATOM 654 C C . GLN A 1 91 ? -10.480 13.527 9.871 1.00 94.75 91 GLN A C 1
ATOM 656 O O . GLN A 1 91 ? -9.282 13.237 9.884 1.00 94.75 91 GLN A O 1
ATOM 661 N N . PRO A 1 92 ? -11.111 13.934 10.989 1.00 90.94 92 PRO A N 1
ATOM 662 C CA . PRO A 1 92 ? -10.467 13.898 12.298 1.00 90.94 92 PRO A CA 1
ATOM 663 C C . PRO A 1 92 ? -10.119 12.456 12.696 1.00 90.94 92 PRO A C 1
ATOM 665 O O . PRO A 1 92 ? -11.012 11.634 12.898 1.00 90.94 92 PRO A O 1
ATOM 668 N N . ALA A 1 93 ? -8.827 12.168 12.824 1.00 91.69 93 ALA A N 1
ATOM 669 C CA . ALA A 1 93 ? -8.290 10.845 13.125 1.00 91.69 93 ALA A CA 1
ATOM 670 C C . ALA A 1 93 ? -7.070 10.949 14.051 1.00 91.69 93 ALA A C 1
ATOM 672 O O . ALA A 1 93 ? -6.461 12.017 14.158 1.00 91.69 93 ALA A O 1
ATOM 673 N N . TYR A 1 94 ? -6.718 9.840 14.700 1.00 91.44 94 TYR A N 1
ATOM 674 C CA . TYR A 1 94 ? -5.459 9.690 15.437 1.00 91.44 94 TYR A CA 1
ATOM 675 C C . TYR A 1 94 ? -4.303 9.223 14.547 1.00 91.44 94 TYR A C 1
ATOM 677 O O . TYR A 1 94 ? -3.143 9.379 14.926 1.00 91.44 94 TYR A O 1
ATOM 685 N N . LEU A 1 95 ? -4.593 8.699 13.353 1.00 91.75 95 LEU A N 1
ATOM 686 C CA . LEU A 1 95 ? -3.574 8.485 12.328 1.00 91.75 95 LEU A CA 1
ATOM 687 C C . LEU A 1 95 ? -2.929 9.823 11.932 1.00 91.75 95 LEU A C 1
ATOM 689 O O . LEU A 1 95 ? -3.610 10.704 11.402 1.00 91.75 95 LEU A O 1
ATOM 693 N N . SER A 1 96 ? -1.621 9.975 12.149 1.00 80.31 96 SER A N 1
ATOM 694 C CA . SER A 1 96 ? -0.894 11.188 11.758 1.00 80.31 96 SER A CA 1
ATOM 695 C C . SER A 1 96 ? 0.595 10.927 11.490 1.00 80.31 96 SER A C 1
ATOM 697 O O . SER A 1 96 ? 1.196 10.007 12.043 1.00 80.31 96 SER A O 1
ATOM 699 N N . THR A 1 97 ? 1.220 11.747 10.629 1.00 68.25 97 THR A N 1
ATOM 700 C CA . THR A 1 97 ? 2.678 11.700 10.395 1.00 68.25 97 THR A CA 1
ATOM 701 C C . THR A 1 97 ? 3.293 13.099 10.182 1.00 68.25 97 THR A C 1
ATOM 703 O O . THR A 1 97 ? 2.842 13.817 9.282 1.00 68.25 97 THR A O 1
ATOM 706 N N . PRO A 1 98 ? 4.373 13.478 10.897 1.00 63.16 98 PRO A N 1
ATOM 707 C CA . PRO A 1 98 ? 4.806 12.877 12.158 1.00 63.16 98 PRO A CA 1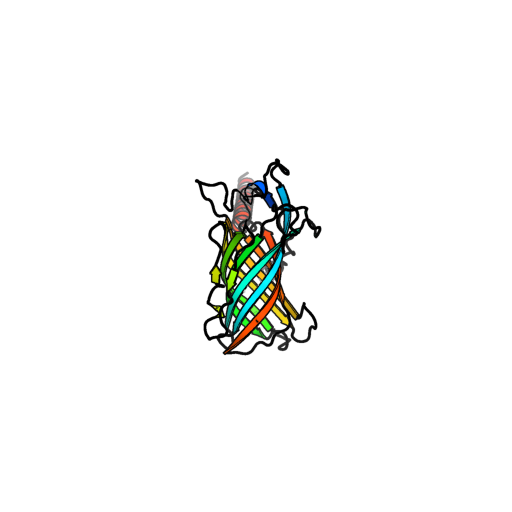
ATOM 708 C C . PRO A 1 98 ? 3.755 13.142 13.256 1.00 63.16 98 PRO A C 1
ATOM 710 O O . PRO A 1 98 ? 3.058 14.156 13.163 1.00 63.16 98 PRO A O 1
ATOM 713 N N . PRO A 1 99 ? 3.671 12.297 14.301 1.00 62.59 99 PRO A N 1
ATOM 714 C CA . PRO A 1 99 ? 2.807 12.523 15.453 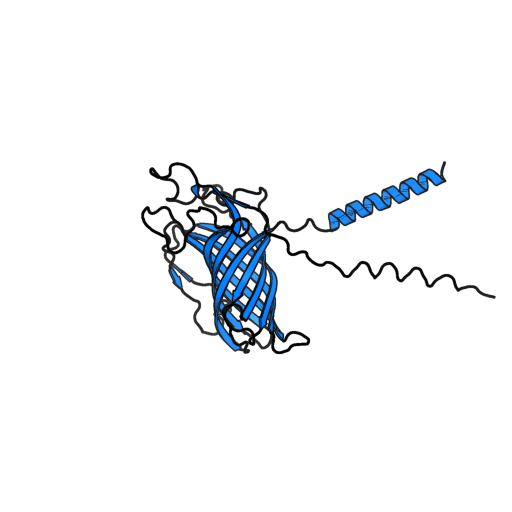1.00 62.59 99 PRO A CA 1
ATOM 715 C C . PRO A 1 99 ? 2.945 13.950 15.964 1.00 62.59 99 PRO A C 1
ATOM 717 O O . PRO A 1 99 ? 4.042 14.391 16.336 1.00 62.59 99 PRO A O 1
ATOM 720 N N . VAL A 1 100 ? 1.845 14.701 15.988 1.00 53.75 100 VAL A N 1
ATOM 721 C CA . VAL A 1 100 ? 1.858 16.078 16.492 1.00 53.75 100 VAL A CA 1
ATOM 722 C C . VAL A 1 100 ? 1.674 15.993 18.001 1.00 53.75 100 VAL A C 1
ATOM 724 O O . VAL A 1 100 ? 0.635 16.310 18.577 1.00 53.75 100 VAL A O 1
ATOM 727 N N . GLY A 1 101 ? 2.716 15.496 18.662 1.00 48.19 101 GLY A N 1
ATOM 728 C CA . GLY A 1 101 ? 2.713 15.232 20.086 1.00 48.19 101 GLY A CA 1
ATOM 729 C C . GLY A 1 101 ? 2.431 16.489 20.905 1.00 48.19 101 GLY A C 1
ATOM 730 O O . GLY A 1 101 ? 3.289 17.349 21.082 1.00 48.19 101 GLY A O 1
ATOM 731 N N . THR A 1 102 ? 1.250 16.532 21.515 1.00 42.59 102 THR A N 1
ATOM 732 C CA . THR A 1 102 ? 1.115 17.041 22.891 1.00 42.59 102 THR A CA 1
ATOM 733 C C . THR A 1 102 ? 0.428 16.056 23.835 1.00 42.59 102 THR A C 1
ATOM 735 O O . THR A 1 102 ? 0.360 16.334 25.028 1.00 42.59 102 THR A O 1
ATOM 738 N N . SER A 1 103 ? -0.037 14.891 23.360 1.00 52.66 103 SER A N 1
ATOM 739 C CA . SER A 1 103 ? -0.749 13.944 24.235 1.00 52.66 103 SER A CA 1
ATOM 740 C C . SER A 1 103 ? -0.475 12.446 24.034 1.00 52.66 103 SER A C 1
ATOM 742 O O . SER A 1 103 ? -1.028 11.665 24.799 1.00 52.66 103 SER A O 1
ATOM 744 N N . GLY A 1 104 ? 0.410 12.031 23.115 1.00 60.28 104 GLY A N 1
ATOM 745 C CA . GLY A 1 104 ? 0.796 10.612 22.978 1.00 60.28 104 GLY A CA 1
ATOM 746 C C . GLY A 1 104 ? -0.370 9.690 22.599 1.00 60.28 104 GLY A C 1
ATOM 747 O O . GLY A 1 104 ? -0.479 8.600 23.146 1.00 60.28 104 GLY A O 1
ATOM 748 N N . GLN A 1 105 ? -1.273 10.177 21.741 1.00 74.31 105 GLN A N 1
ATOM 749 C CA . GLN A 1 105 ? -2.508 9.488 21.335 1.00 74.31 105 GLN A CA 1
ATOM 750 C C . GLN A 1 105 ? -2.525 9.130 19.844 1.00 74.31 105 GLN A C 1
ATOM 752 O O . GLN A 1 105 ? -3.493 8.539 19.380 1.00 74.31 105 GLN A O 1
ATOM 757 N N . ASP A 1 106 ? -1.490 9.528 19.107 1.00 87.75 106 ASP A N 1
ATOM 758 C CA . ASP A 1 106 ? -1.388 9.329 17.666 1.00 87.75 106 ASP A CA 1
ATOM 759 C C . ASP A 1 106 ? -0.662 8.011 17.390 1.00 87.75 106 ASP A C 1
ATOM 761 O O . ASP A 1 106 ? 0.181 7.601 18.186 1.00 87.75 106 ASP A O 1
ATOM 765 N N . TYR A 1 107 ? -0.950 7.392 16.249 1.00 92.06 107 TYR A N 1
ATOM 766 C CA . TYR A 1 107 ? -0.258 6.190 15.784 1.00 92.06 107 TYR A CA 1
ATOM 767 C C . TYR A 1 107 ? 0.156 6.333 14.318 1.00 92.06 107 TYR A C 1
ATOM 769 O O . TYR A 1 107 ? -0.401 7.137 13.563 1.00 92.06 107 TYR A O 1
ATOM 777 N N . GLY A 1 108 ? 1.137 5.531 13.913 1.00 93.50 108 GLY A N 1
ATOM 778 C CA . GLY A 1 108 ? 1.564 5.388 12.529 1.00 93.50 108 GLY A CA 1
ATOM 779 C C . GLY A 1 108 ? 0.813 4.290 11.795 1.00 93.50 108 GLY A C 1
ATOM 780 O O . GLY A 1 108 ? 0.419 3.277 12.364 1.00 93.50 108 GLY A O 1
ATOM 781 N N . MET A 1 109 ? 0.674 4.452 10.484 1.00 95.31 109 MET A N 1
ATOM 782 C CA . MET A 1 109 ? 0.286 3.357 9.603 1.00 95.31 109 MET A CA 1
ATOM 783 C C . MET A 1 109 ? 1.234 3.314 8.416 1.00 95.31 109 MET A C 1
ATOM 785 O O . MET A 1 109 ? 1.546 4.337 7.797 1.00 95.31 109 MET A O 1
ATOM 789 N N . TYR A 1 110 ? 1.706 2.119 8.091 1.00 94.88 110 TYR A N 1
ATOM 790 C CA . TYR A 1 110 ? 2.634 1.921 6.991 1.00 94.88 110 TYR A CA 1
ATOM 791 C C . TYR A 1 110 ? 2.369 0.605 6.282 1.00 94.88 110 TYR A C 1
ATOM 793 O O . TYR A 1 110 ? 1.727 -0.305 6.804 1.00 94.88 110 TYR A O 1
ATOM 801 N N . GLY A 1 111 ? 2.911 0.481 5.080 1.00 94.00 111 GLY A N 1
ATOM 802 C CA . GLY A 1 111 ? 2.940 -0.796 4.401 1.00 94.00 111 GLY A CA 1
ATOM 803 C C . GLY A 1 111 ? 4.183 -0.993 3.564 1.00 94.00 111 GLY A C 1
ATOM 804 O O . GLY A 1 111 ? 4.936 -0.064 3.260 1.00 94.00 111 GLY A O 1
ATOM 805 N N . THR A 1 112 ? 4.394 -2.253 3.215 1.00 93.62 112 THR A N 1
ATOM 806 C CA . THR A 1 112 ? 5.452 -2.688 2.312 1.00 93.62 112 THR A CA 1
ATOM 807 C C . THR A 1 112 ? 4.834 -3.412 1.132 1.00 93.62 112 THR A C 1
ATOM 809 O O . THR A 1 112 ? 3.826 -4.108 1.271 1.00 93.62 112 THR A O 1
ATOM 812 N N . PHE A 1 113 ? 5.429 -3.236 -0.041 1.00 92.25 113 PHE A N 1
ATOM 813 C CA . PHE A 1 113 ? 4.988 -3.853 -1.282 1.00 92.25 113 PHE A CA 1
ATOM 814 C C . PHE A 1 113 ? 6.198 -4.334 -2.078 1.00 92.25 113 PHE A C 1
ATOM 816 O O . PHE A 1 113 ? 7.173 -3.603 -2.251 1.00 92.25 113 PHE A O 1
ATOM 823 N N . LEU A 1 114 ? 6.116 -5.564 -2.576 1.00 92.25 114 LEU A N 1
ATOM 824 C CA . LEU A 1 114 ? 6.978 -6.060 -3.643 1.00 92.25 114 LEU A CA 1
ATOM 825 C C . LEU A 1 114 ? 6.136 -6.272 -4.883 1.00 92.25 114 LEU A C 1
ATOM 827 O O . LEU A 1 114 ? 5.089 -6.912 -4.806 1.00 92.25 114 LEU A O 1
ATOM 831 N N . GLY A 1 115 ? 6.623 -5.801 -6.022 1.00 91.12 115 GLY A N 1
ATOM 832 C CA . GLY A 1 115 ? 5.945 -5.956 -7.298 1.00 91.12 115 GLY A CA 1
ATOM 833 C C . GLY A 1 115 ? 6.899 -6.290 -8.426 1.00 91.12 115 GLY A C 1
ATOM 834 O O . GLY A 1 115 ? 8.110 -6.094 -8.341 1.00 91.12 115 GLY A O 1
ATOM 835 N N . SER A 1 116 ? 6.327 -6.796 -9.507 1.00 92.75 116 SER A N 1
ATOM 836 C CA . SER A 1 116 ? 7.034 -7.024 -10.759 1.00 92.75 116 SER A CA 1
ATOM 837 C C . SER A 1 116 ? 6.101 -6.835 -11.941 1.00 92.75 116 SER A C 1
ATOM 839 O O . SER A 1 116 ? 4.877 -7.004 -11.845 1.00 92.75 116 SER A O 1
ATOM 841 N N . GLY A 1 117 ? 6.677 -6.495 -13.080 1.00 94.44 117 GLY A N 1
ATOM 842 C CA . GLY A 1 117 ? 5.904 -6.177 -14.260 1.00 94.44 117 GLY A CA 1
ATOM 843 C C . GLY A 1 117 ? 6.755 -6.010 -15.497 1.00 94.44 117 GLY A C 1
ATOM 844 O O . GLY A 1 117 ? 7.961 -6.259 -15.495 1.00 94.44 117 GLY A O 1
ATOM 845 N N . THR A 1 118 ? 6.089 -5.563 -16.550 1.00 95.75 118 THR A N 1
ATOM 846 C CA . THR A 1 118 ? 6.713 -5.225 -17.822 1.00 95.75 118 THR A CA 1
ATOM 847 C C . THR A 1 118 ? 6.522 -3.755 -18.139 1.00 95.75 118 THR A C 1
ATOM 849 O O . THR A 1 118 ? 5.512 -3.164 -17.760 1.00 95.75 118 THR A O 1
ATOM 852 N N . TYR A 1 119 ? 7.441 -3.174 -18.894 1.00 95.31 119 TYR A N 1
ATOM 853 C CA . TYR A 1 119 ? 7.328 -1.823 -19.410 1.00 95.31 119 TYR A CA 1
ATOM 854 C C . TYR A 1 119 ? 7.611 -1.779 -20.913 1.00 95.31 119 TYR A C 1
ATOM 856 O O . TYR A 1 119 ? 8.340 -2.608 -21.462 1.00 95.31 119 TYR A O 1
ATOM 864 N N . SER A 1 120 ? 7.023 -0.799 -21.592 1.00 95.19 120 SER A N 1
ATOM 865 C CA . SER A 1 120 ? 7.250 -0.564 -23.017 1.00 95.19 120 SER A CA 1
ATOM 866 C C . SER A 1 120 ? 6.962 0.886 -23.399 1.00 95.19 120 SER A C 1
ATOM 868 O O . SER A 1 120 ? 6.121 1.520 -22.764 1.00 95.19 120 SER A O 1
ATOM 870 N N . PRO A 1 121 ? 7.581 1.419 -24.464 1.00 93.69 121 PRO A N 1
ATOM 871 C CA . PRO A 1 121 ? 7.153 2.689 -25.035 1.00 93.69 121 PRO A CA 1
ATOM 872 C C . PRO A 1 121 ? 5.690 2.618 -25.495 1.00 93.69 121 PRO A C 1
ATOM 874 O O . PRO A 1 121 ? 5.282 1.625 -26.107 1.00 93.69 121 PRO A O 1
ATOM 877 N N . ARG A 1 122 ? 4.915 3.679 -25.253 1.00 92.75 122 ARG A N 1
ATOM 878 C CA . ARG A 1 122 ? 3.522 3.777 -25.700 1.00 92.75 122 ARG A CA 1
ATOM 879 C C . ARG A 1 122 ? 3.445 3.696 -27.221 1.00 92.75 122 ARG A C 1
ATOM 881 O O . ARG A 1 122 ? 4.169 4.371 -27.960 1.00 92.75 122 ARG A O 1
ATOM 888 N N . VAL A 1 123 ? 2.485 2.920 -27.716 1.00 89.88 123 VAL A N 1
ATOM 889 C CA . VAL A 1 123 ? 2.203 2.852 -29.154 1.00 89.88 123 VAL A CA 1
ATOM 890 C C . VAL A 1 123 ? 1.712 4.216 -29.652 1.00 89.88 123 VAL A C 1
ATOM 892 O O . VAL A 1 123 ? 0.690 4.725 -29.203 1.00 89.88 123 VAL A O 1
ATOM 895 N N . GLY A 1 124 ? 2.429 4.796 -30.616 1.00 91.62 124 GLY A N 1
ATOM 896 C CA . GLY A 1 124 ? 2.100 6.098 -31.207 1.00 91.62 124 GLY A CA 1
ATOM 897 C C . GLY A 1 124 ? 2.781 7.297 -30.540 1.00 91.62 124 GLY A C 1
ATOM 898 O O . GLY A 1 124 ? 2.843 8.352 -31.164 1.00 91.62 124 GLY A O 1
ATOM 899 N N . ASP A 1 125 ? 3.356 7.123 -29.347 1.00 90.38 125 ASP A N 1
ATOM 900 C CA . ASP A 1 125 ? 4.196 8.122 -28.682 1.00 90.38 125 ASP A CA 1
ATOM 901 C C . ASP A 1 125 ? 5.323 7.433 -27.887 1.00 90.38 125 ASP A C 1
ATOM 903 O O . ASP A 1 125 ? 5.169 7.152 -26.699 1.00 90.38 125 ASP A O 1
ATOM 907 N N . PRO A 1 126 ? 6.477 7.154 -28.518 1.00 88.44 126 PRO A N 1
ATOM 908 C CA . PRO A 1 126 ? 7.561 6.417 -27.875 1.00 88.44 126 PRO A CA 1
ATOM 909 C C . PRO A 1 126 ? 8.282 7.217 -26.780 1.00 88.44 126 PRO A C 1
ATOM 911 O O . PRO A 1 126 ? 9.213 6.692 -26.174 1.00 88.44 126 PRO A O 1
ATOM 914 N N . THR A 1 127 ? 7.911 8.483 -26.551 1.00 88.81 127 THR A N 1
ATOM 915 C CA . THR A 1 127 ? 8.471 9.269 -25.446 1.00 88.81 127 THR A CA 1
ATOM 916 C C . THR A 1 127 ? 7.826 8.912 -24.111 1.00 88.81 127 THR A C 1
ATOM 918 O O . THR A 1 127 ? 8.477 9.038 -23.078 1.00 88.81 127 THR A O 1
ATOM 921 N N . VAL A 1 128 ? 6.591 8.403 -24.131 1.00 90.31 128 VAL A N 1
ATOM 922 C CA . VAL A 1 128 ? 5.871 7.938 -22.945 1.00 90.31 128 VAL A CA 1
ATOM 923 C C . VAL A 1 128 ? 6.180 6.463 -22.709 1.00 90.31 128 VAL A C 1
ATOM 925 O O . VAL A 1 128 ? 6.095 5.650 -23.628 1.00 90.31 128 VAL A O 1
ATOM 928 N N . THR A 1 129 ? 6.516 6.102 -21.473 1.00 93.06 129 THR A N 1
ATOM 929 C CA . THR A 1 129 ? 6.683 4.702 -21.061 1.00 93.06 129 THR A CA 1
ATOM 930 C C . THR A 1 129 ? 5.433 4.220 -20.344 1.00 93.06 129 THR A C 1
ATOM 932 O O . THR A 1 129 ? 4.959 4.875 -19.421 1.00 93.06 129 THR A O 1
ATOM 935 N N . GLU A 1 130 ? 4.911 3.071 -20.754 1.00 93.12 130 GLU A N 1
ATOM 936 C CA . GLU A 1 130 ? 3.793 2.388 -20.110 1.00 93.12 130 GLU A CA 1
ATOM 937 C C . GLU A 1 130 ? 4.308 1.221 -19.276 1.00 93.12 130 GLU A C 1
ATOM 939 O O . GLU A 1 130 ? 5.200 0.489 -19.705 1.00 93.12 130 GLU A O 1
ATOM 944 N N . PHE A 1 131 ? 3.725 1.048 -18.096 1.00 92.69 131 PHE A N 1
ATOM 945 C CA . PHE A 1 131 ? 4.026 -0.028 -17.163 1.00 92.69 131 PHE A CA 1
ATOM 946 C C . PHE A 1 131 ? 2.803 -0.919 -17.013 1.00 92.69 131 PHE A C 1
ATOM 948 O O . PHE A 1 131 ? 1.671 -0.436 -16.975 1.00 92.69 131 PHE A O 1
ATOM 955 N N . MET A 1 132 ? 3.036 -2.216 -16.873 1.00 93.25 132 MET A N 1
ATOM 956 C CA . MET A 1 132 ? 2.025 -3.213 -16.562 1.00 93.25 132 MET A CA 1
ATOM 957 C C . MET A 1 132 ? 2.515 -4.076 -15.412 1.00 93.25 132 MET A C 1
ATOM 959 O O . MET A 1 132 ? 3.528 -4.763 -15.539 1.00 93.25 132 MET A O 1
ATOM 963 N N . PHE A 1 133 ? 1.780 -4.078 -14.307 1.00 89.38 133 PHE A N 1
ATOM 964 C CA . PHE A 1 133 ? 2.065 -4.977 -13.199 1.00 89.38 133 PHE A CA 1
ATOM 965 C C . PHE A 1 133 ? 1.547 -6.380 -13.512 1.00 89.38 133 PHE A C 1
ATOM 967 O O . PHE A 1 133 ? 0.423 -6.562 -13.976 1.00 89.38 133 PHE A O 1
ATOM 974 N N . SER A 1 134 ? 2.387 -7.376 -13.244 1.00 87.88 134 SER A N 1
ATOM 975 C CA . SER A 1 134 ? 2.093 -8.793 -13.495 1.00 87.88 134 SER A CA 1
ATOM 976 C C . SER A 1 134 ? 1.947 -9.610 -12.212 1.00 87.88 134 SER A C 1
ATOM 978 O O . SER A 1 134 ? 1.398 -10.709 -12.234 1.00 87.88 134 SER A O 1
ATOM 980 N N . GLY A 1 135 ? 2.419 -9.070 -11.088 1.00 87.19 135 GLY A N 1
ATOM 981 C CA . GLY A 1 135 ? 2.323 -9.705 -9.787 1.00 87.19 135 GLY A CA 1
ATOM 982 C C . GLY A 1 135 ? 2.979 -8.868 -8.700 1.00 87.19 135 GLY A C 1
ATOM 983 O O . GLY A 1 135 ? 3.726 -7.926 -8.969 1.00 87.19 135 GLY A O 1
ATOM 984 N N . GLY A 1 136 ? 2.692 -9.231 -7.459 1.00 90.06 136 GLY A N 1
ATOM 985 C CA . GLY A 1 136 ? 3.221 -8.564 -6.284 1.00 90.06 136 GLY A CA 1
ATOM 986 C C . GLY A 1 136 ? 2.438 -8.928 -5.037 1.00 90.06 136 GLY A C 1
ATOM 987 O O . GLY A 1 136 ? 1.396 -9.579 -5.122 1.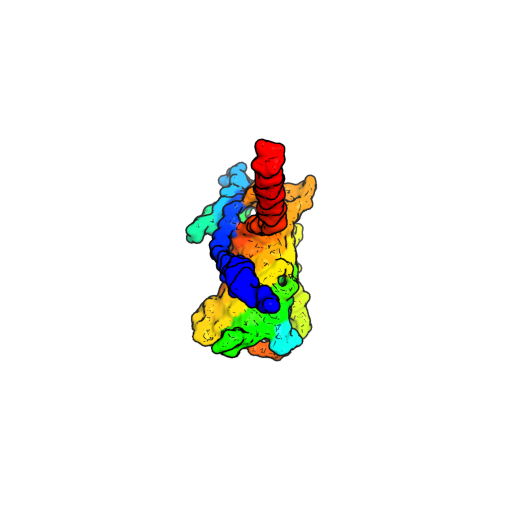00 90.06 136 GLY A O 1
ATOM 988 N N . SER A 1 137 ? 2.941 -8.506 -3.887 1.00 91.12 137 SER A N 1
ATOM 989 C CA . SER A 1 137 ? 2.316 -8.714 -2.586 1.00 91.12 137 SER A CA 1
ATOM 990 C C . SER A 1 137 ? 2.551 -7.522 -1.683 1.00 91.12 137 SER A C 1
ATOM 992 O O . SER A 1 137 ? 3.624 -6.919 -1.741 1.00 91.12 137 SER A O 1
ATOM 994 N N . TYR A 1 138 ? 1.592 -7.246 -0.806 1.00 92.38 138 TYR A N 1
ATOM 995 C CA . TYR A 1 138 ? 1.717 -6.187 0.184 1.00 92.38 138 TYR A CA 1
ATOM 996 C C . TYR A 1 138 ? 1.325 -6.639 1.586 1.00 92.38 138 TYR A C 1
ATOM 998 O O . TYR A 1 138 ? 0.647 -7.652 1.787 1.00 92.38 138 TYR A O 1
ATOM 1006 N N . SER A 1 139 ? 1.767 -5.864 2.567 1.00 94.12 139 SER A N 1
ATOM 1007 C CA . SER A 1 139 ? 1.284 -5.919 3.944 1.00 94.12 139 SER A CA 1
ATOM 1008 C C . SER A 1 139 ? 1.077 -4.504 4.466 1.00 94.12 139 SER A C 1
ATOM 1010 O O . SER A 1 139 ? 1.862 -3.613 4.148 1.00 94.12 139 SER A O 1
ATOM 1012 N N . LEU A 1 140 ? 0.028 -4.324 5.262 1.00 95.56 140 LEU A N 1
ATOM 1013 C CA . LEU A 1 140 ? -0.316 -3.079 5.937 1.00 95.56 140 LEU A CA 1
ATOM 1014 C C . LEU A 1 140 ? -0.261 -3.301 7.449 1.00 95.56 140 LEU A C 1
ATOM 1016 O O . LEU A 1 140 ? -0.763 -4.318 7.938 1.00 95.56 140 LEU A O 1
ATOM 1020 N N . TRP A 1 141 ? 0.329 -2.351 8.159 1.00 96.25 141 TRP A N 1
ATOM 1021 C CA . TRP A 1 141 ? 0.616 -2.410 9.585 1.00 96.25 141 TRP A CA 1
ATOM 1022 C C . TRP A 1 141 ? 0.193 -1.119 10.275 1.00 96.25 141 TRP A C 1
ATOM 1024 O O . TRP A 1 141 ? 0.250 -0.039 9.679 1.00 96.25 141 TRP A O 1
ATOM 1034 N N . ILE A 1 142 ? -0.210 -1.256 11.532 1.00 96.00 142 ILE A N 1
ATOM 1035 C CA . ILE A 1 142 ? -0.340 -0.156 12.484 1.00 96.00 142 ILE A CA 1
ATOM 1036 C C . ILE A 1 142 ? 0.869 -0.201 13.411 1.00 96.00 142 ILE A C 1
ATOM 1038 O O . ILE A 1 142 ? 1.211 -1.280 13.892 1.00 96.00 142 ILE A O 1
ATOM 1042 N N . ASP A 1 143 ? 1.446 0.972 13.649 1.00 94.25 143 ASP A N 1
ATOM 1043 C CA . ASP A 1 143 ? 2.581 1.248 14.530 1.00 94.25 143 ASP A CA 1
ATOM 1044 C C . ASP A 1 143 ? 2.090 2.154 15.678 1.00 94.25 143 ASP A C 1
ATOM 1046 O O . ASP A 1 143 ? 1.968 3.374 15.495 1.00 94.25 143 ASP A O 1
ATOM 1050 N N . PRO A 1 144 ? 1.681 1.575 16.824 1.00 91.94 144 PRO A N 1
ATOM 1051 C CA . PRO A 1 144 ? 1.163 2.333 17.960 1.00 91.94 144 PRO A CA 1
ATOM 1052 C C . PRO A 1 144 ? 2.165 3.319 18.571 1.00 91.94 144 PRO A C 1
ATOM 1054 O O . PRO A 1 144 ? 1.742 4.370 19.055 1.00 91.94 144 PRO A O 1
ATOM 1057 N N . GLU A 1 145 ? 3.461 2.993 18.586 1.00 90.19 145 GLU A N 1
ATOM 1058 C CA . GLU A 1 145 ? 4.501 3.822 19.215 1.00 90.19 145 GLU A CA 1
ATOM 1059 C C . GLU A 1 145 ? 5.183 4.805 18.243 1.00 90.19 145 GLU A C 1
ATOM 1061 O O . GLU A 1 145 ? 5.877 5.732 18.678 1.00 90.19 145 GLU A O 1
ATOM 1066 N N . TYR A 1 146 ? 4.913 4.679 16.943 1.00 89.25 146 TYR A N 1
ATOM 1067 C CA . TYR A 1 146 ? 5.537 5.425 15.849 1.00 89.25 146 TYR A CA 1
ATOM 1068 C C . TYR A 1 146 ? 7.072 5.344 15.882 1.00 89.25 146 TYR A C 1
ATOM 1070 O O . TYR A 1 146 ? 7.774 6.343 15.677 1.00 89.25 146 TYR A O 1
ATOM 1078 N N . ASP A 1 147 ? 7.625 4.175 16.185 1.00 91.25 147 ASP A N 1
ATOM 1079 C CA . ASP A 1 147 ? 9.066 3.997 16.361 1.00 91.25 147 ASP A CA 1
ATOM 1080 C C . ASP A 1 147 ? 9.708 3.054 15.334 1.00 91.25 147 ASP A C 1
ATOM 1082 O O . ASP A 1 147 ? 10.939 2.907 15.342 1.00 91.25 147 ASP A O 1
ATOM 1086 N N . THR A 1 148 ? 8.930 2.541 14.368 1.00 93.38 148 THR A N 1
ATOM 1087 C CA . THR A 1 148 ? 9.449 1.670 13.308 1.00 93.38 148 THR A CA 1
ATOM 1088 C C . THR A 1 148 ? 10.557 2.352 12.509 1.00 93.38 148 THR A C 1
ATOM 1090 O O . THR A 1 148 ? 10.379 3.361 11.809 1.00 93.38 148 THR A O 1
ATOM 1093 N N . VAL A 1 149 ? 11.732 1.729 12.522 1.00 94.44 149 VAL A N 1
ATOM 1094 C CA . VAL A 1 149 ? 12.902 2.156 11.760 1.00 94.44 149 VAL A CA 1
ATOM 1095 C C . VAL A 1 149 ? 12.992 1.369 10.461 1.00 94.44 149 VAL A C 1
ATOM 1097 O O . VAL A 1 149 ? 13.168 0.152 10.441 1.00 94.44 149 VAL A O 1
ATOM 1100 N N . PHE A 1 150 ? 12.957 2.092 9.343 1.00 94.38 150 PHE A N 1
ATOM 1101 C CA . PHE A 1 150 ? 13.024 1.498 8.013 1.00 94.38 150 PHE A CA 1
ATOM 1102 C C . PHE A 1 150 ? 14.431 1.539 7.433 1.00 94.38 150 PHE A C 1
ATOM 1104 O O . PHE A 1 150 ? 15.097 2.575 7.444 1.00 94.38 150 PHE A O 1
ATOM 1111 N N . THR A 1 151 ? 14.843 0.428 6.829 1.00 95.00 151 THR A N 1
ATOM 1112 C CA . THR A 1 151 ? 16.085 0.325 6.061 1.00 95.00 151 THR A CA 1
ATOM 1113 C C . THR A 1 151 ? 15.764 0.051 4.598 1.00 95.00 151 THR A C 1
ATOM 1115 O O . THR A 1 151 ? 15.147 -0.963 4.268 1.00 95.00 151 THR A O 1
ATOM 1118 N N . SER A 1 152 ? 16.197 0.956 3.715 1.00 92.00 152 SER A N 1
ATOM 1119 C CA . SER A 1 152 ? 16.042 0.787 2.267 1.00 92.00 152 SER A CA 1
ATOM 1120 C C . SER A 1 152 ? 16.747 -0.483 1.794 1.00 92.00 152 SER A C 1
ATOM 1122 O O . SER A 1 152 ? 17.885 -0.733 2.214 1.00 92.00 152 SER A O 1
ATOM 1124 N N . PRO A 1 153 ? 16.153 -1.234 0.850 1.00 88.50 153 PRO A N 1
ATOM 1125 C CA . PRO A 1 153 ? 16.921 -2.134 0.006 1.00 88.50 153 PRO A CA 1
ATOM 1126 C C . PRO A 1 153 ? 18.103 -1.356 -0.583 1.00 88.50 153 PRO A C 1
ATOM 1128 O O . PRO A 1 153 ? 17.968 -0.182 -0.939 1.00 88.50 153 PRO A O 1
ATOM 1131 N N . GLY A 1 154 ? 19.283 -1.973 -0.632 1.00 84.25 154 GLY A N 1
ATOM 1132 C CA . GLY A 1 154 ? 20.465 -1.318 -1.194 1.00 84.25 154 GLY A CA 1
ATOM 1133 C C . GLY A 1 154 ? 20.292 -0.978 -2.680 1.00 84.25 154 GLY A C 1
ATOM 1134 O O . GLY A 1 154 ? 19.290 -1.292 -3.305 1.00 84.25 154 GLY A O 1
ATOM 1135 N N . LEU A 1 155 ? 21.316 -0.395 -3.301 1.00 79.38 155 LEU A N 1
ATOM 1136 C CA . LEU A 1 155 ? 21.317 -0.122 -4.748 1.00 79.38 155 LEU A CA 1
ATOM 1137 C C . LEU A 1 155 ? 22.110 -1.175 -5.549 1.00 79.38 155 LEU A C 1
ATOM 1139 O O . LEU A 1 155 ? 22.620 -0.888 -6.627 1.00 79.38 155 LEU A O 1
ATOM 1143 N N . GLY A 1 156 ? 22.247 -2.396 -5.024 1.00 79.00 156 GLY A N 1
ATOM 1144 C CA . GLY A 1 156 ? 22.856 -3.529 -5.738 1.00 79.00 156 GLY A CA 1
ATOM 1145 C C . GLY A 1 156 ? 21.830 -4.333 -6.545 1.00 79.00 156 GLY A C 1
ATOM 1146 O O . GLY A 1 156 ? 20.644 -4.278 -6.227 1.00 79.00 156 GLY A O 1
ATOM 1147 N N . LEU A 1 157 ? 22.277 -5.090 -7.560 1.00 75.88 157 LEU A N 1
ATOM 1148 C CA . LEU A 1 157 ? 21.421 -5.987 -8.362 1.00 75.88 157 LEU A CA 1
ATOM 1149 C C . LEU A 1 157 ? 20.537 -6.890 -7.479 1.00 75.88 157 LEU A C 1
ATOM 1151 O O . LEU A 1 157 ? 21.016 -7.424 -6.479 1.00 75.88 157 LEU A O 1
ATOM 1155 N N . GLY A 1 158 ? 19.256 -7.041 -7.834 1.00 77.31 158 GLY A N 1
ATOM 1156 C CA . GLY A 1 158 ? 18.251 -7.787 -7.058 1.00 77.31 158 GLY A CA 1
ATOM 1157 C C . GLY A 1 158 ? 17.571 -7.031 -5.903 1.00 77.31 158 GLY A C 1
ATOM 1158 O O . GLY A 1 158 ? 16.611 -7.532 -5.317 1.00 77.31 158 GLY A O 1
ATOM 1159 N N . ALA A 1 159 ? 18.002 -5.811 -5.572 1.00 78.62 159 ALA A N 1
ATOM 1160 C CA . ALA A 1 159 ? 17.345 -4.984 -4.558 1.00 78.62 159 ALA A CA 1
ATOM 1161 C C . ALA A 1 159 ? 15.878 -4.609 -4.854 1.00 78.62 159 ALA A C 1
ATOM 1163 O O . ALA A 1 159 ? 15.130 -4.419 -3.901 1.00 78.62 159 ALA A O 1
ATOM 1164 N N . GLY A 1 160 ? 15.438 -4.550 -6.122 1.00 73.50 160 GLY A N 1
ATOM 1165 C CA . GLY A 1 160 ? 14.025 -4.292 -6.446 1.00 73.50 160 GLY A CA 1
ATOM 1166 C C . GLY A 1 160 ? 13.108 -5.454 -6.052 1.00 73.50 160 GLY A C 1
ATOM 1167 O O . GLY A 1 160 ? 11.905 -5.286 -5.921 1.00 73.50 160 GLY A O 1
ATOM 1168 N N . SER A 1 161 ? 13.687 -6.627 -5.784 1.00 85.81 161 SER A N 1
ATOM 1169 C CA . SER A 1 161 ? 12.997 -7.810 -5.257 1.00 85.81 161 SER A CA 1
ATOM 1170 C C . SER A 1 161 ? 13.232 -8.028 -3.756 1.00 85.81 161 SER A C 1
ATOM 1172 O O . SER A 1 161 ? 12.844 -9.060 -3.211 1.00 85.81 161 SER A O 1
ATOM 1174 N N . THR A 1 162 ? 13.901 -7.093 -3.077 1.00 91.00 162 THR A N 1
ATOM 1175 C CA . THR A 1 162 ? 14.185 -7.171 -1.638 1.00 91.00 162 THR A CA 1
ATOM 1176 C C . THR A 1 162 ? 13.252 -6.224 -0.898 1.00 91.00 162 THR A C 1
ATOM 1178 O O . THR A 1 162 ? 13.218 -5.038 -1.211 1.00 91.00 162 THR A O 1
ATOM 1181 N N . LEU A 1 163 ? 12.490 -6.725 0.077 1.00 89.00 163 LEU A N 1
ATOM 1182 C CA . LEU A 1 163 ? 11.627 -5.886 0.914 1.00 89.00 163 LEU A CA 1
ATOM 1183 C C . LEU A 1 163 ? 12.443 -4.852 1.695 1.00 89.00 163 LEU A C 1
ATOM 1185 O O . LEU A 1 163 ? 13.590 -5.099 2.072 1.00 89.00 163 LEU A O 1
ATOM 1189 N N . TRP A 1 164 ? 11.813 -3.717 1.984 1.00 92.50 164 TRP A N 1
ATOM 1190 C CA . TRP A 1 164 ? 12.307 -2.791 2.997 1.00 92.50 164 TRP A CA 1
ATOM 1191 C C . TRP A 1 164 ? 12.434 -3.511 4.339 1.00 92.50 164 TRP A C 1
ATOM 1193 O O . TRP A 1 164 ? 11.516 -4.215 4.760 1.00 92.50 164 TRP A O 1
ATOM 1203 N N . GLY A 1 165 ? 13.582 -3.345 4.993 1.00 93.06 165 GLY A N 1
ATOM 1204 C CA . GLY A 1 165 ? 13.795 -3.877 6.333 1.00 93.06 165 GLY A CA 1
ATOM 1205 C C . GLY A 1 165 ? 13.080 -3.018 7.368 1.00 93.06 165 GLY A C 1
ATOM 1206 O O . GLY A 1 165 ? 13.111 -1.790 7.262 1.00 93.06 165 GLY A O 1
ATOM 1207 N N . THR A 1 166 ? 12.487 -3.663 8.366 1.00 94.56 166 THR A N 1
ATOM 1208 C CA . THR A 1 166 ? 11.909 -3.034 9.559 1.00 94.56 166 THR A CA 1
ATOM 1209 C C . THR A 1 166 ? 12.724 -3.417 10.793 1.00 94.56 166 THR A C 1
ATOM 1211 O O . THR A 1 166 ? 13.380 -4.463 10.837 1.00 94.56 166 THR A O 1
ATOM 1214 N N . ALA A 1 167 ? 12.756 -2.512 11.762 1.00 95.44 167 ALA A N 1
ATOM 1215 C CA . ALA A 1 167 ? 13.317 -2.697 13.092 1.00 95.44 167 ALA A CA 1
ATOM 1216 C C . ALA A 1 167 ? 12.520 -1.821 14.064 1.00 95.44 167 ALA A C 1
ATOM 1218 O O . ALA A 1 167 ? 11.941 -0.833 13.622 1.00 95.44 167 ALA A O 1
ATOM 1219 N N . SER A 1 168 ? 12.540 -2.152 15.358 1.00 93.00 168 SER A N 1
ATOM 1220 C CA . SER A 1 168 ? 11.641 -1.533 16.348 1.00 93.00 168 SER A CA 1
ATOM 1221 C C . SER A 1 168 ? 10.171 -1.672 15.932 1.00 93.00 168 SER A C 1
ATOM 1223 O O . SER A 1 168 ? 9.475 -0.688 15.813 1.00 93.00 168 SER A O 1
ATOM 1225 N N . ASP A 1 169 ? 9.749 -2.894 15.608 1.00 93.69 169 ASP A N 1
ATOM 1226 C CA . ASP A 1 169 ? 8.424 -3.225 15.059 1.00 93.69 169 ASP A CA 1
ATOM 1227 C C . ASP A 1 169 ? 7.718 -4.302 15.907 1.00 93.69 169 ASP A C 1
ATOM 1229 O O . ASP A 1 169 ? 6.956 -5.132 15.412 1.00 93.69 169 ASP A O 1
ATOM 1233 N N . ALA A 1 170 ? 8.055 -4.384 17.197 1.00 93.38 170 ALA A N 1
ATOM 1234 C CA . ALA A 1 170 ? 7.603 -5.475 18.062 1.00 93.38 170 ALA A CA 1
ATOM 1235 C C . ALA A 1 170 ? 6.170 -5.279 18.587 1.00 93.38 170 ALA A C 1
ATOM 1237 O O . ALA A 1 170 ? 5.507 -6.259 18.939 1.00 93.38 170 ALA A O 1
ATOM 1238 N N . ASP A 1 171 ? 5.727 -4.031 18.697 1.00 91.88 171 ASP A N 1
ATOM 1239 C CA . ASP A 1 171 ? 4.378 -3.606 19.070 1.00 91.88 171 ASP A CA 1
ATOM 1240 C C . ASP A 1 171 ? 3.451 -3.434 17.857 1.00 91.88 171 ASP A C 1
ATOM 1242 O O . ASP A 1 171 ? 2.224 -3.459 18.022 1.00 91.88 171 ASP A O 1
ATOM 1246 N N . ASP A 1 172 ? 4.028 -3.344 16.658 1.00 94.50 172 ASP A N 1
ATOM 1247 C CA . ASP A 1 172 ? 3.297 -3.289 15.403 1.00 94.50 172 ASP A CA 1
ATOM 1248 C C . ASP A 1 172 ? 2.393 -4.502 15.212 1.00 94.50 172 ASP A C 1
ATOM 1250 O O . ASP A 1 172 ? 2.759 -5.659 15.456 1.00 94.50 172 ASP A O 1
ATOM 1254 N N . PHE A 1 173 ? 1.212 -4.255 14.653 1.00 95.25 173 PHE A N 1
ATOM 1255 C CA . PHE A 1 173 ? 0.315 -5.329 14.257 1.00 95.25 173 PHE A CA 1
ATOM 1256 C C . PHE A 1 173 ? -0.159 -5.169 12.822 1.00 95.25 173 PHE A C 1
ATOM 1258 O O . PHE A 1 173 ? -0.507 -4.091 12.334 1.00 95.25 173 PHE A O 1
ATOM 1265 N N . LYS A 1 174 ? -0.143 -6.297 12.114 1.00 96.00 174 LYS A N 1
ATOM 1266 C CA . LYS A 1 174 ? -0.538 -6.370 10.714 1.00 96.00 174 LYS A CA 1
ATOM 1267 C C . LYS A 1 174 ? -2.053 -6.338 10.630 1.00 96.00 174 LYS A C 1
ATOM 1269 O O . LYS A 1 174 ? -2.703 -7.167 11.260 1.00 96.00 174 LYS A O 1
ATOM 1274 N N . ILE A 1 175 ? -2.589 -5.460 9.791 1.00 96.44 175 ILE A N 1
ATOM 1275 C CA . ILE A 1 175 ? -4.034 -5.266 9.600 1.00 96.44 175 ILE A CA 1
ATOM 1276 C C . ILE A 1 175 ? -4.529 -5.740 8.233 1.00 96.44 175 ILE A C 1
ATOM 1278 O O . ILE A 1 175 ? -5.694 -6.091 8.078 1.00 96.44 175 ILE A O 1
ATOM 1282 N N . ALA A 1 176 ? -3.662 -5.806 7.222 1.00 95.69 176 ALA A N 1
ATOM 1283 C CA . ALA A 1 176 ? -4.052 -6.354 5.928 1.00 95.69 176 ALA A CA 1
ATOM 1284 C C . ALA A 1 176 ? -2.879 -6.988 5.184 1.00 95.69 176 ALA A C 1
ATOM 1286 O O . ALA A 1 176 ? -1.714 -6.628 5.363 1.00 95.69 176 ALA A O 1
ATOM 1287 N N . THR A 1 177 ? -3.215 -7.923 4.305 1.00 95.00 177 THR A N 1
ATOM 1288 C CA . THR A 1 177 ? -2.313 -8.498 3.306 1.00 95.00 177 THR A CA 1
ATOM 1289 C C . THR A 1 177 ? -3.012 -8.589 1.968 1.00 95.00 177 THR A C 1
ATOM 1291 O O . THR A 1 177 ? -4.242 -8.571 1.891 1.00 95.00 177 THR A O 1
ATOM 1294 N N . GLY A 1 178 ? -2.225 -8.752 0.914 1.00 92.69 178 GLY A N 1
ATOM 1295 C CA . GLY A 1 178 ? -2.795 -8.996 -0.391 1.00 92.69 178 GLY A CA 1
ATOM 1296 C C . GLY A 1 178 ? -1.776 -9.180 -1.490 1.00 92.69 178 GLY A C 1
ATOM 1297 O O . GLY A 1 178 ? -0.570 -9.228 -1.243 1.00 92.69 178 GLY A O 1
ATOM 1298 N N . ALA A 1 179 ? -2.288 -9.289 -2.709 1.00 91.44 179 ALA A N 1
ATOM 1299 C CA . ALA A 1 179 ? -1.515 -9.517 -3.912 1.00 91.44 179 ALA A CA 1
ATOM 1300 C C . ALA A 1 179 ? -2.018 -8.648 -5.062 1.00 91.44 179 ALA A C 1
ATOM 1302 O O . ALA A 1 179 ? -3.193 -8.285 -5.114 1.00 91.44 179 ALA A O 1
ATOM 1303 N N . VAL A 1 180 ? -1.125 -8.343 -5.998 1.00 88.31 180 VAL A N 1
ATOM 1304 C CA . VAL A 1 180 ? -1.489 -7.653 -7.236 1.00 88.31 180 VAL A CA 1
ATOM 1305 C C . VAL A 1 180 ? -2.359 -8.567 -8.090 1.00 88.31 180 VAL A C 1
ATOM 1307 O O . VAL A 1 180 ? -1.973 -9.695 -8.400 1.00 88.31 180 VAL A O 1
ATOM 1310 N N . VAL A 1 181 ? -3.512 -8.051 -8.497 1.00 86.31 181 VAL A N 1
ATOM 1311 C CA . VAL A 1 181 ? -4.435 -8.674 -9.452 1.00 86.31 181 VAL A CA 1
ATOM 1312 C C . VAL A 1 181 ? -4.263 -8.058 -10.842 1.00 86.31 181 VAL A C 1
ATOM 1314 O O . VAL A 1 181 ? -4.427 -8.741 -11.852 1.00 86.31 181 VAL A O 1
ATOM 1317 N N . GLY A 1 182 ? -3.879 -6.785 -10.896 1.00 85.12 182 GLY A N 1
ATOM 1318 C CA . GLY A 1 182 ? -3.575 -6.057 -12.118 1.00 85.12 182 GLY A CA 1
ATOM 1319 C C . GLY A 1 182 ? -3.057 -4.662 -11.797 1.00 85.12 182 GLY A C 1
ATOM 1320 O O . GLY A 1 182 ? -3.048 -4.235 -10.646 1.00 85.12 182 GLY A O 1
ATOM 1321 N N . GLY A 1 183 ? -2.593 -3.944 -12.808 1.00 85.94 183 GLY A N 1
ATOM 1322 C CA . GLY A 1 183 ? -2.192 -2.559 -12.630 1.00 85.94 183 GLY A CA 1
ATOM 1323 C C . GLY A 1 183 ? -1.461 -2.015 -13.837 1.00 85.94 183 GLY A C 1
ATOM 1324 O O . GLY A 1 183 ? -0.803 -2.756 -14.572 1.00 85.94 183 GLY A O 1
ATOM 1325 N N . THR A 1 184 ? -1.571 -0.710 -14.029 1.00 89.19 184 THR A N 1
ATOM 1326 C CA . THR A 1 184 ? -0.924 0.004 -15.125 1.00 89.19 184 THR A CA 1
ATOM 1327 C C . THR A 1 184 ? -0.328 1.309 -14.636 1.00 89.19 184 THR A C 1
ATOM 1329 O O . THR A 1 184 ? -0.843 1.917 -13.702 1.00 89.19 184 THR A O 1
ATOM 1332 N N . GLY A 1 185 ? 0.719 1.771 -15.305 1.00 89.25 185 GLY A N 1
ATOM 1333 C CA . GLY A 1 185 ? 1.288 3.092 -15.078 1.00 89.25 185 GLY A CA 1
ATOM 1334 C C . GLY A 1 185 ? 1.738 3.745 -16.373 1.00 89.25 185 GLY A C 1
ATOM 1335 O O . GLY A 1 185 ? 1.865 3.091 -17.408 1.00 89.25 185 GLY A O 1
ATOM 1336 N N . SER A 1 186 ? 1.983 5.046 -16.312 1.00 90.56 186 SER A N 1
ATOM 1337 C CA . SER A 1 186 ? 2.472 5.839 -17.433 1.00 90.56 186 SER A CA 1
ATOM 1338 C C . SER A 1 186 ? 3.457 6.879 -16.921 1.00 90.56 186 SER A C 1
ATOM 1340 O O . SER A 1 186 ? 3.112 7.655 -16.039 1.00 90.56 186 SER A O 1
ATOM 1342 N N . LEU A 1 187 ? 4.646 6.937 -17.515 1.00 89.75 187 LEU A N 1
ATOM 1343 C CA . LEU A 1 187 ? 5.653 7.980 -17.311 1.00 89.75 187 LEU A CA 1
ATOM 1344 C C . LEU A 1 187 ? 5.773 8.794 -18.596 1.00 89.75 187 LEU A C 1
ATOM 1346 O O . LEU A 1 187 ? 6.152 8.251 -19.633 1.00 89.75 187 LEU A O 1
ATOM 1350 N N . ASP A 1 188 ? 5.498 10.090 -18.520 1.00 88.44 188 ASP A N 1
ATOM 1351 C CA . ASP A 1 188 ? 5.806 11.044 -19.581 1.00 88.44 188 ASP A CA 1
ATOM 1352 C C . ASP A 1 188 ? 6.973 11.935 -19.117 1.00 88.44 188 ASP A C 1
ATOM 1354 O O . ASP A 1 188 ? 6.778 12.884 -18.352 1.00 88.44 188 ASP A O 1
ATOM 1358 N N . PRO A 1 189 ? 8.209 11.675 -19.580 1.00 77.62 189 PRO A N 1
ATOM 1359 C CA . PRO A 1 189 ? 9.382 12.430 -19.158 1.00 77.62 189 PRO A CA 1
ATOM 1360 C C . PRO A 1 189 ? 9.354 13.891 -19.635 1.00 77.62 189 PRO A C 1
ATOM 1362 O O . PRO A 1 189 ? 10.216 14.674 -19.222 1.00 77.62 189 PRO A O 1
ATOM 1365 N N . ASN A 1 190 ? 8.414 14.278 -20.503 1.00 80.94 190 ASN A N 1
ATOM 1366 C CA . ASN A 1 190 ? 8.236 15.658 -20.943 1.00 80.94 190 ASN A CA 1
ATOM 1367 C C . ASN A 1 190 ? 7.296 16.454 -20.026 1.00 80.94 190 ASN A C 1
ATOM 1369 O O . ASN A 1 190 ? 7.306 17.686 -20.089 1.00 80.94 190 ASN A O 1
ATOM 1373 N N . GLN A 1 191 ? 6.537 15.788 -19.148 1.00 74.25 191 GLN A N 1
ATOM 1374 C CA . GLN A 1 191 ? 5.818 16.461 -18.069 1.00 74.25 191 GLN A CA 1
ATOM 1375 C C . GLN A 1 191 ? 6.819 16.883 -16.987 1.00 74.25 191 GLN A C 1
ATOM 1377 O O . GLN A 1 191 ? 7.682 16.114 -16.558 1.00 74.25 191 GLN A O 1
ATOM 1382 N N . GLY A 1 192 ? 6.750 18.148 -16.577 1.00 62.44 192 GLY A N 1
ATOM 1383 C CA . GLY A 1 192 ? 7.563 18.685 -15.487 1.00 62.44 192 GLY A CA 1
ATOM 1384 C C . GLY A 1 192 ? 6.854 18.588 -14.133 1.00 62.44 192 GLY A C 1
ATOM 1385 O O . GLY A 1 192 ? 5.629 18.602 -14.069 1.00 62.44 192 GLY A O 1
ATOM 1386 N N . GLY A 1 193 ? 7.631 18.580 -13.046 1.00 63.81 193 GLY A N 1
ATOM 1387 C CA . GLY A 1 193 ? 7.124 18.608 -11.666 1.00 63.81 193 GLY A CA 1
ATOM 1388 C C . GLY A 1 193 ? 6.878 17.223 -11.058 1.00 63.81 193 GLY A C 1
ATOM 1389 O O . GLY A 1 193 ? 7.345 16.217 -11.584 1.00 63.81 193 GLY A O 1
ATOM 1390 N N . SER A 1 194 ? 6.150 17.186 -9.938 1.00 59.50 194 SER A N 1
ATOM 1391 C CA . SER A 1 194 ? 5.840 15.971 -9.159 1.00 59.50 194 SER A CA 1
ATOM 1392 C C . SER A 1 194 ? 4.841 15.012 -9.828 1.00 59.50 194 SER A C 1
ATOM 1394 O O . SER A 1 194 ? 4.506 13.998 -9.238 1.00 59.50 194 SER A O 1
ATOM 1396 N N . ASN A 1 195 ? 4.394 15.305 -11.056 1.00 66.12 195 ASN A N 1
ATOM 1397 C CA . ASN A 1 195 ? 3.394 14.525 -11.798 1.00 66.12 195 ASN A CA 1
ATOM 1398 C C . ASN A 1 195 ? 3.966 14.022 -13.133 1.00 66.12 195 ASN A C 1
ATOM 1400 O O . ASN A 1 195 ? 3.299 14.077 -14.168 1.00 66.12 195 ASN A O 1
ATOM 1404 N N . ALA A 1 196 ? 5.232 13.599 -13.139 1.00 78.06 196 ALA A N 1
ATOM 1405 C CA . ALA A 1 196 ? 5.881 13.103 -14.353 1.00 78.06 196 ALA A CA 1
ATOM 1406 C C . ALA A 1 196 ? 5.279 11.771 -14.826 1.00 78.06 196 ALA A C 1
ATOM 1408 O O . ALA A 1 196 ? 5.378 11.410 -15.999 1.00 78.06 196 ALA A O 1
ATOM 1409 N N . GLY A 1 197 ? 4.612 11.053 -13.929 1.00 82.44 197 GLY A N 1
ATOM 1410 C CA . GLY A 1 197 ? 3.769 9.932 -14.279 1.00 82.44 197 GLY A CA 1
ATOM 1411 C C . GLY A 1 197 ? 2.800 9.569 -13.171 1.00 82.44 197 GLY A C 1
ATOM 1412 O O . GLY A 1 197 ? 2.786 10.188 -12.106 1.00 82.44 197 GLY A O 1
ATOM 1413 N N . SER A 1 198 ? 1.966 8.582 -13.466 1.00 84.75 198 SER A N 1
ATOM 1414 C CA . SER A 1 198 ? 0.993 8.034 -12.533 1.00 84.75 198 SER A CA 1
ATOM 1415 C C . SER A 1 198 ? 0.882 6.526 -12.676 1.00 84.75 198 SER A C 1
ATOM 1417 O O . SER A 1 198 ? 1.229 5.948 -13.714 1.00 84.75 198 SER A O 1
ATOM 1419 N N . PHE A 1 199 ? 0.375 5.885 -11.632 1.00 84.12 199 PHE A N 1
ATOM 1420 C CA . PHE A 1 199 ? 0.043 4.468 -11.639 1.00 84.12 199 PHE A CA 1
ATOM 1421 C C . PHE A 1 199 ? -1.293 4.209 -10.952 1.00 84.12 199 PHE A C 1
ATOM 1423 O O . PHE A 1 199 ? -1.776 5.018 -10.161 1.00 84.12 199 PHE A O 1
ATOM 1430 N N . GLY A 1 200 ? -1.871 3.058 -11.277 1.00 84.00 200 GLY A N 1
ATOM 1431 C CA . GLY A 1 200 ? -3.002 2.460 -10.588 1.00 84.00 200 GLY A CA 1
ATOM 1432 C C . GLY A 1 200 ? -2.786 0.954 -10.495 1.00 84.00 200 GLY A C 1
ATOM 1433 O O . GLY A 1 200 ? -2.498 0.321 -11.516 1.00 84.00 200 GLY A O 1
ATOM 1434 N N . THR A 1 201 ? -2.906 0.373 -9.302 1.00 82.56 201 THR A N 1
ATOM 1435 C CA . THR A 1 201 ? -2.881 -1.082 -9.114 1.00 82.56 201 THR A CA 1
ATOM 1436 C C . THR A 1 201 ? -4.128 -1.583 -8.406 1.00 82.56 201 THR A C 1
ATOM 1438 O O . THR A 1 201 ? -4.626 -0.963 -7.470 1.00 82.56 201 THR A O 1
ATOM 1441 N N . ASP A 1 202 ? -4.598 -2.731 -8.873 1.00 85.88 202 ASP A N 1
ATOM 1442 C CA . ASP A 1 202 ? -5.694 -3.502 -8.317 1.00 85.88 202 ASP A CA 1
ATOM 1443 C C . ASP A 1 202 ? -5.094 -4.563 -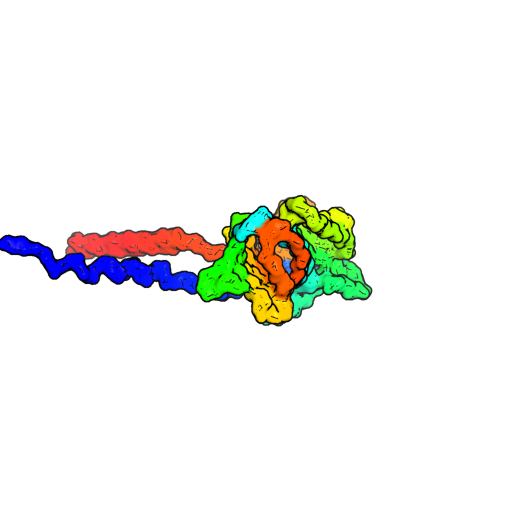7.392 1.00 85.88 202 ASP A C 1
ATOM 1445 O O . ASP A 1 202 ? -4.422 -5.496 -7.849 1.00 85.88 202 ASP A O 1
ATOM 1449 N N . LEU A 1 203 ? -5.324 -4.437 -6.089 1.00 86.50 203 LEU A N 1
ATOM 1450 C CA . LEU A 1 203 ? -4.789 -5.337 -5.073 1.00 86.50 203 LEU A CA 1
ATOM 1451 C C . LEU A 1 203 ? -5.915 -6.129 -4.422 1.00 86.50 203 LEU A C 1
ATOM 1453 O O . LEU A 1 203 ? -6.874 -5.548 -3.927 1.00 86.50 203 LEU A O 1
ATOM 1457 N N . SER A 1 204 ? -5.801 -7.452 -4.350 1.00 90.75 204 SER A N 1
ATOM 1458 C CA . SER A 1 204 ? -6.703 -8.229 -3.499 1.00 90.75 204 SER A CA 1
ATOM 1459 C C . SER A 1 204 ? -6.487 -7.828 -2.040 1.00 90.75 204 SER A C 1
ATOM 1461 O O . SER A 1 204 ? -5.335 -7.722 -1.638 1.00 90.75 204 SER A O 1
ATOM 1463 N N . VAL A 1 205 ? -7.535 -7.713 -1.232 1.00 91.31 205 VAL A N 1
ATOM 1464 C CA . VAL A 1 205 ? -7.421 -7.374 0.196 1.00 91.31 205 VAL A CA 1
ATOM 1465 C C . VAL A 1 205 ? -7.876 -8.550 1.046 1.00 91.31 205 VAL A C 1
ATOM 1467 O O . VAL A 1 205 ? -8.964 -9.088 0.844 1.00 91.31 205 VAL A O 1
ATOM 1470 N N . SER A 1 206 ? -7.051 -8.923 2.020 1.00 93.94 206 SER A N 1
ATOM 1471 C CA . SER A 1 206 ? -7.417 -9.807 3.121 1.00 93.94 206 SER A CA 1
ATOM 1472 C C . SER A 1 206 ? -7.049 -9.130 4.430 1.00 93.94 206 SER A C 1
ATOM 1474 O O . SER A 1 206 ? -5.863 -8.961 4.731 1.00 93.94 206 SER A O 1
ATOM 1476 N N . LEU A 1 207 ? -8.066 -8.766 5.208 1.00 95.19 207 LEU A N 1
ATOM 1477 C CA . LEU A 1 207 ? -7.873 -8.340 6.588 1.00 95.19 207 LEU A CA 1
ATOM 1478 C C . LEU A 1 207 ? -7.316 -9.507 7.407 1.00 95.19 207 LEU A C 1
ATOM 1480 O O . LEU A 1 207 ? -7.624 -10.672 7.136 1.00 95.19 207 LEU A O 1
ATOM 1484 N N . THR A 1 208 ? -6.449 -9.198 8.363 1.00 95.38 208 THR A N 1
ATOM 1485 C CA . THR A 1 208 ? -6.006 -10.173 9.364 1.00 95.38 208 THR A CA 1
ATOM 1486 C C . THR A 1 208 ? -7.099 -10.368 10.413 1.00 95.38 208 THR A C 1
ATOM 1488 O O . THR A 1 208 ? -7.847 -9.439 10.708 1.00 95.38 208 THR A O 1
ATOM 1491 N N . ASP A 1 209 ? -7.182 -11.583 10.945 1.00 93.00 209 ASP A N 1
ATOM 1492 C CA . ASP A 1 209 ? -8.123 -11.991 11.990 1.00 93.00 209 ASP A CA 1
ATOM 1493 C C . ASP A 1 209 ? -7.327 -12.777 13.039 1.00 93.00 209 ASP A C 1
ATOM 1495 O O . ASP A 1 209 ? -6.863 -13.895 12.775 1.00 93.00 209 ASP A O 1
ATOM 1499 N N . ASP A 1 210 ? -7.081 -12.146 14.184 1.00 87.62 210 ASP A N 1
ATOM 1500 C CA . ASP A 1 210 ? -6.507 -12.769 15.367 1.00 87.62 210 ASP A CA 1
ATOM 1501 C C . ASP A 1 210 ? -7.623 -13.004 16.387 1.00 87.62 210 ASP A C 1
ATOM 1503 O O . ASP A 1 210 ? -7.948 -12.160 17.215 1.00 87.62 210 ASP A O 1
ATOM 1507 N N . LEU A 1 211 ? -8.160 -14.224 16.391 1.00 82.62 211 LEU A N 1
ATOM 1508 C CA . LEU A 1 211 ? -9.233 -14.649 17.299 1.00 82.62 211 LEU A CA 1
ATOM 1509 C C . LEU A 1 211 ? -8.916 -14.475 18.800 1.00 82.62 211 LEU A C 1
ATOM 1511 O O . LEU A 1 211 ? -9.789 -14.715 19.639 1.00 82.62 211 LEU A O 1
ATOM 1515 N N . LEU A 1 212 ? -7.672 -14.148 19.161 1.00 85.62 212 LEU A N 1
ATOM 1516 C CA . LEU A 1 212 ? -7.225 -13.927 20.533 1.00 85.62 212 LEU A CA 1
ATOM 1517 C C . LEU A 1 212 ? -7.018 -12.442 20.885 1.00 85.62 212 LEU A C 1
ATOM 1519 O O . LEU A 1 212 ? -6.732 -12.152 22.051 1.00 85.62 212 LEU A O 1
ATOM 1523 N N . SER A 1 213 ? -7.146 -11.516 19.929 1.00 85.25 213 SER A N 1
ATOM 1524 C CA . SER A 1 213 ? -6.852 -10.093 20.111 1.00 85.25 213 SER A CA 1
ATOM 1525 C C . SER A 1 213 ? -7.620 -9.220 19.116 1.00 85.25 213 SER A C 1
ATOM 1527 O O . SER A 1 213 ? -7.488 -9.400 17.918 1.00 85.25 213 SER A O 1
ATOM 1529 N N . ASP A 1 214 ? -8.281 -8.161 19.591 1.00 82.38 214 ASP A N 1
ATOM 1530 C CA . ASP A 1 214 ? -8.936 -7.167 18.716 1.00 82.38 214 ASP A CA 1
ATOM 1531 C C . ASP A 1 214 ? -7.929 -6.258 17.961 1.00 82.38 214 ASP A C 1
ATOM 1533 O O . ASP A 1 214 ? -8.318 -5.320 17.264 1.00 82.38 214 ASP A O 1
ATOM 1537 N N . LYS A 1 215 ? -6.618 -6.495 18.130 1.00 88.62 215 LYS A N 1
ATOM 1538 C CA . LYS A 1 215 ? -5.523 -5.794 17.434 1.00 88.62 215 LYS A CA 1
ATOM 1539 C C . LYS A 1 215 ? -5.211 -6.463 16.098 1.00 88.62 215 LYS A C 1
ATOM 1541 O O . LYS A 1 215 ? -4.137 -7.034 15.905 1.00 88.62 215 LYS A O 1
ATOM 1546 N N . ASP A 1 216 ? -6.168 -6.411 15.192 1.00 92.94 216 ASP A N 1
ATOM 1547 C CA . ASP A 1 216 ? -6.076 -7.025 13.877 1.00 92.94 216 ASP A CA 1
ATOM 1548 C C . ASP A 1 216 ? -6.826 -6.196 12.822 1.00 92.94 216 ASP A C 1
ATOM 1550 O O . ASP A 1 216 ? -7.301 -5.083 13.067 1.00 92.94 216 ASP A O 1
ATOM 1554 N N . GLY A 1 217 ? -6.881 -6.717 11.601 1.00 94.94 217 GLY A N 1
ATOM 1555 C CA . GLY A 1 217 ? -7.537 -6.068 10.481 1.00 94.94 217 GLY A CA 1
ATOM 1556 C C . GLY A 1 217 ? -9.042 -5.954 10.643 1.00 94.94 217 GLY A C 1
ATOM 1557 O O . GLY A 1 217 ? -9.597 -4.905 10.326 1.00 94.94 217 GLY A O 1
ATOM 1558 N N . VAL A 1 218 ? -9.701 -7.014 11.115 1.00 94.88 218 VAL A N 1
ATOM 1559 C CA . VAL A 1 218 ? -11.167 -7.060 11.259 1.00 94.88 218 VAL A CA 1
ATOM 1560 C C . VAL A 1 218 ? -11.673 -6.220 12.434 1.00 94.88 218 VAL A C 1
ATOM 1562 O O . VAL A 1 218 ? -12.763 -5.655 12.357 1.00 94.88 218 VAL A O 1
ATOM 1565 N N . GLY A 1 219 ? -10.877 -6.077 13.493 1.00 94.44 219 GLY A N 1
ATOM 1566 C CA . GLY A 1 219 ? -11.136 -5.180 14.615 1.00 94.44 219 GLY A CA 1
ATOM 1567 C C . GLY A 1 219 ? -10.913 -3.712 14.257 1.00 94.44 219 GLY A C 1
ATOM 1568 O O . GLY A 1 219 ? -11.620 -2.838 14.768 1.00 94.44 219 GLY A O 1
ATOM 1569 N N . TYR A 1 220 ? -9.972 -3.435 13.347 1.00 96.12 220 TYR A N 1
ATOM 1570 C CA . TYR A 1 220 ? -9.672 -2.083 12.889 1.00 96.12 220 TYR A CA 1
ATOM 1571 C C . TYR A 1 220 ? -10.608 -1.601 11.767 1.00 96.12 220 TYR A C 1
ATOM 1573 O O . TYR A 1 220 ? -11.185 -0.525 11.889 1.00 96.12 220 TYR A O 1
ATOM 1581 N N . PHE A 1 221 ? -10.815 -2.374 10.697 1.00 96.06 221 PHE A N 1
ATOM 1582 C CA . PHE A 1 221 ? -11.746 -2.050 9.607 1.00 96.06 221 PHE A CA 1
ATOM 1583 C C . PHE A 1 221 ? -13.122 -2.677 9.862 1.00 96.06 221 PHE A C 1
ATOM 1585 O O . PHE A 1 221 ? -13.386 -3.821 9.499 1.00 96.06 221 PHE A O 1
ATOM 1592 N N . VAL A 1 222 ? -14.022 -1.903 10.468 1.00 94.88 222 VAL A N 1
ATOM 1593 C CA . VAL A 1 222 ? -15.289 -2.412 11.025 1.00 94.88 222 VAL A CA 1
ATOM 1594 C C . VAL A 1 222 ? -16.484 -2.338 10.073 1.00 94.88 222 VAL A C 1
ATOM 1596 O O . VAL A 1 222 ? -17.517 -2.955 10.335 1.00 94.88 222 VAL A O 1
ATOM 1599 N N . ALA A 1 223 ? -16.391 -1.569 8.984 1.00 94.62 223 ALA A N 1
ATOM 1600 C CA . ALA A 1 223 ? -17.436 -1.529 7.964 1.00 94.62 223 ALA A CA 1
ATOM 1601 C C . ALA A 1 223 ? -16.871 -1.217 6.568 1.00 94.62 223 ALA A C 1
ATOM 1603 O O . ALA A 1 223 ? -15.909 -0.455 6.462 1.00 94.62 223 ALA A O 1
ATOM 1604 N N . PRO A 1 224 ? -17.501 -1.726 5.492 1.00 91.81 224 PRO A N 1
ATOM 1605 C CA . PRO A 1 224 ? -18.646 -2.646 5.494 1.00 91.81 224 PRO A CA 1
ATOM 1606 C C . PRO A 1 224 ? -18.269 -4.070 5.949 1.00 91.81 224 PRO A C 1
ATOM 1608 O O . PRO A 1 224 ? -17.100 -4.425 5.939 1.00 91.81 224 PRO A O 1
ATOM 1611 N N . ASP A 1 225 ? -19.266 -4.886 6.306 1.00 86.75 225 ASP A N 1
ATOM 1612 C CA . ASP A 1 225 ? -19.114 -6.325 6.579 1.00 86.75 225 ASP A CA 1
ATOM 1613 C C . ASP A 1 225 ? -19.981 -7.138 5.583 1.00 86.75 225 ASP A C 1
ATOM 1615 O O . ASP A 1 225 ? -21.202 -6.934 5.537 1.00 86.75 225 ASP A O 1
ATOM 1619 N N . PRO A 1 226 ? -19.398 -8.008 4.730 1.00 86.38 226 PRO A N 1
ATOM 1620 C CA . PRO A 1 226 ? -17.962 -8.264 4.587 1.00 86.38 226 PRO A CA 1
ATOM 1621 C C . PRO A 1 226 ? -17.207 -7.050 4.034 1.00 86.38 226 PRO A C 1
ATOM 1623 O O . PRO A 1 226 ? -17.746 -6.293 3.214 1.00 86.38 226 PRO A O 1
ATOM 1626 N N . PHE A 1 227 ? -15.950 -6.901 4.465 1.00 90.00 227 PHE A N 1
ATOM 1627 C CA . PHE A 1 227 ? -15.076 -5.828 3.998 1.00 90.00 227 PHE A CA 1
ATOM 1628 C C . PHE A 1 227 ? -14.728 -5.987 2.516 1.00 90.00 227 PHE A C 1
ATOM 1630 O O . PHE A 1 227 ? -14.885 -7.054 1.912 1.00 90.00 227 PHE A O 1
ATOM 1637 N N . TYR A 1 228 ? -14.274 -4.893 1.913 1.00 88.06 228 TYR A N 1
ATOM 1638 C CA . TYR A 1 228 ? -13.830 -4.879 0.530 1.00 88.06 228 TYR A CA 1
ATOM 1639 C C . TYR A 1 228 ? -12.684 -5.868 0.301 1.00 88.06 228 TYR A C 1
ATOM 1641 O O . TYR A 1 228 ? -11.800 -6.041 1.135 1.00 88.06 228 TYR A O 1
ATOM 1649 N N . ASN A 1 229 ? -12.701 -6.503 -0.866 1.00 81.75 229 ASN A N 1
ATOM 1650 C CA . ASN A 1 229 ? -11.708 -7.488 -1.284 1.00 81.75 229 ASN A CA 1
ATOM 1651 C C . ASN A 1 229 ? -10.759 -6.955 -2.365 1.00 81.75 229 ASN A C 1
ATOM 1653 O O . ASN A 1 229 ? -9.919 -7.712 -2.850 1.00 81.75 229 ASN A O 1
ATOM 1657 N N . LEU A 1 230 ? -10.909 -5.685 -2.751 1.00 70.12 230 LEU A N 1
ATOM 1658 C CA . LEU A 1 230 ? -10.071 -4.988 -3.716 1.00 70.12 230 LEU A CA 1
ATOM 1659 C C . LEU A 1 230 ? -9.663 -3.629 -3.138 1.00 70.12 230 LEU A C 1
ATOM 1661 O O . LEU A 1 230 ? -10.525 -2.878 -2.684 1.00 70.12 230 LEU A O 1
ATOM 1665 N N . ALA A 1 231 ? -8.374 -3.320 -3.177 1.00 75.00 231 ALA A N 1
ATOM 1666 C CA . ALA A 1 231 ? -7.830 -1.993 -2.945 1.00 75.00 231 ALA A CA 1
ATOM 1667 C C . ALA A 1 231 ? -7.275 -1.472 -4.268 1.00 75.00 231 ALA A C 1
ATOM 1669 O O . ALA A 1 231 ? -6.507 -2.160 -4.940 1.00 75.00 231 ALA A O 1
ATOM 1670 N N . LEU A 1 232 ? -7.689 -0.268 -4.635 1.00 67.25 232 LEU A N 1
ATOM 1671 C CA . LEU A 1 232 ? -7.133 0.504 -5.727 1.00 67.25 232 LEU A CA 1
ATOM 1672 C C . LEU A 1 232 ? -6.068 1.399 -5.114 1.00 67.25 232 LEU A C 1
ATOM 1674 O O . LEU A 1 232 ? -6.389 2.295 -4.334 1.00 67.25 232 LEU A O 1
ATOM 1678 N N . THR A 1 233 ? -4.804 1.148 -5.434 1.00 73.44 233 THR A N 1
ATOM 1679 C CA . THR A 1 233 ? -3.745 2.088 -5.071 1.00 73.44 233 THR A CA 1
ATOM 1680 C C . THR A 1 233 ? -3.400 2.917 -6.283 1.00 73.44 233 THR A C 1
ATOM 1682 O O . THR A 1 233 ? -3.070 2.378 -7.340 1.00 73.44 233 THR A O 1
ATOM 1685 N N . SER A 1 234 ? -3.509 4.230 -6.145 1.00 73.38 234 SER A N 1
ATOM 1686 C CA . SER A 1 234 ? -3.112 5.163 -7.189 1.00 73.38 234 SER A CA 1
ATOM 1687 C C . SER A 1 234 ? -2.079 6.133 -6.652 1.00 73.38 234 SER A C 1
ATOM 1689 O O . SER A 1 234 ? -1.995 6.365 -5.448 1.00 73.38 234 SER A O 1
ATOM 1691 N N . GLY A 1 235 ? -1.245 6.659 -7.535 1.00 74.56 235 GLY A N 1
ATOM 1692 C CA . GLY A 1 235 ? -0.197 7.569 -7.119 1.00 74.56 235 GLY A CA 1
ATOM 1693 C C . GLY A 1 235 ? 0.430 8.317 -8.271 1.00 74.56 235 GLY A C 1
ATOM 1694 O O . GLY A 1 235 ? 0.218 7.996 -9.446 1.00 74.56 235 GLY A O 1
ATOM 1695 N N . ASP A 1 236 ? 1.206 9.324 -7.898 1.00 79.81 236 ASP A N 1
ATOM 1696 C CA . ASP A 1 236 ? 2.128 10.028 -8.774 1.00 79.81 236 ASP A CA 1
ATOM 1697 C C . ASP A 1 236 ? 3.564 9.606 -8.457 1.00 79.81 236 ASP A C 1
ATOM 1699 O O . ASP A 1 236 ? 3.853 9.070 -7.389 1.00 79.81 236 ASP A O 1
ATOM 1703 N N . PHE A 1 237 ? 4.471 9.824 -9.402 1.00 79.31 237 PHE A N 1
ATOM 1704 C CA . PHE A 1 237 ? 5.902 9.759 -9.130 1.00 79.31 237 PHE A CA 1
ATOM 1705 C C . PHE A 1 237 ? 6.639 10.930 -9.753 1.00 79.31 237 PHE A C 1
ATOM 1707 O O . PHE A 1 237 ? 6.276 11.470 -10.808 1.00 79.31 237 PHE A O 1
ATOM 1714 N N . GLU A 1 238 ? 7.743 11.275 -9.098 1.00 80.06 238 GLU A N 1
ATOM 1715 C CA . GLU A 1 238 ? 8.728 12.191 -9.643 1.00 80.06 238 GLU A CA 1
ATOM 1716 C C . GLU A 1 238 ? 9.349 11.658 -10.937 1.00 80.06 238 GLU A C 1
ATOM 1718 O O . GLU A 1 238 ? 9.365 10.462 -11.233 1.00 80.06 238 GLU A O 1
ATOM 1723 N N . LYS A 1 239 ? 9.885 12.579 -11.736 1.00 82.62 239 LYS A N 1
ATOM 1724 C CA . LYS A 1 239 ? 10.514 12.236 -13.007 1.00 82.62 239 LYS A CA 1
ATOM 1725 C C . LYS A 1 239 ? 11.745 11.364 -12.791 1.00 82.62 239 LYS A C 1
ATOM 1727 O O . LYS A 1 239 ? 12.672 11.753 -12.084 1.00 82.62 239 LYS A O 1
ATOM 1732 N N . PHE A 1 240 ? 11.813 10.274 -13.543 1.00 85.88 240 PHE A N 1
ATOM 1733 C CA . PHE A 1 240 ? 12.982 9.413 -13.607 1.00 85.88 240 PHE A CA 1
ATOM 1734 C C . PHE A 1 240 ? 13.230 8.917 -15.039 1.00 85.88 240 PHE A C 1
ATOM 1736 O O . PHE A 1 240 ? 12.414 9.151 -15.934 1.00 85.88 240 PHE A O 1
ATOM 1743 N N . THR A 1 241 ? 14.380 8.287 -15.286 1.00 87.50 241 THR A N 1
ATOM 1744 C CA . THR A 1 241 ? 14.741 7.774 -16.619 1.00 87.50 241 THR A CA 1
ATOM 1745 C C . THR A 1 241 ? 14.645 6.260 -16.623 1.00 87.50 241 THR A C 1
ATOM 1747 O O . THR A 1 241 ? 15.229 5.598 -15.773 1.00 87.50 241 THR A O 1
ATOM 1750 N N . VAL A 1 242 ? 13.936 5.704 -17.599 1.00 89.25 242 VAL A N 1
ATOM 1751 C CA . VAL A 1 242 ? 13.837 4.255 -17.781 1.00 89.25 242 VAL A CA 1
ATOM 1752 C C . VAL A 1 242 ? 15.020 3.776 -18.616 1.00 89.25 242 VAL A C 1
ATOM 1754 O O . VAL A 1 242 ? 15.139 4.119 -19.792 1.00 89.25 242 VAL A O 1
ATOM 1757 N N . GLU A 1 243 ? 15.888 2.975 -18.010 1.00 90.06 243 GLU A N 1
ATOM 1758 C CA . GLU A 1 243 ? 17.046 2.372 -18.669 1.00 90.06 243 GLU A CA 1
ATOM 1759 C C . GLU A 1 243 ? 17.204 0.928 -18.186 1.00 90.06 243 GLU A C 1
ATOM 1761 O O . GLU A 1 243 ? 17.105 0.654 -16.991 1.00 90.06 243 GLU A O 1
ATOM 1766 N N . ALA A 1 244 ? 17.426 -0.002 -19.115 1.00 90.50 244 ALA A N 1
ATOM 1767 C CA . ALA A 1 244 ? 17.620 -1.410 -18.784 1.00 90.50 244 ALA A CA 1
ATOM 1768 C C . ALA A 1 244 ? 18.851 -1.606 -17.889 1.00 90.50 244 ALA A C 1
ATOM 1770 O O . ALA A 1 244 ? 19.832 -0.874 -18.003 1.00 90.50 244 ALA A O 1
ATOM 1771 N N . ASP A 1 245 ? 18.801 -2.611 -17.020 1.00 88.75 245 ASP A N 1
ATOM 1772 C CA . ASP A 1 245 ? 19.862 -2.954 -16.068 1.00 88.75 245 ASP A CA 1
ATOM 1773 C C . ASP A 1 245 ? 20.204 -1.819 -15.083 1.00 88.75 245 ASP A C 1
ATOM 1775 O O . ASP A 1 245 ? 21.284 -1.788 -14.485 1.00 88.75 245 ASP A O 1
ATOM 1779 N N . THR A 1 246 ? 19.265 -0.890 -14.874 1.00 90.06 246 THR A N 1
ATOM 1780 C CA . THR A 1 246 ? 19.402 0.207 -13.912 1.00 90.06 246 THR A CA 1
ATOM 1781 C C . THR A 1 246 ? 18.439 0.083 -12.745 1.00 90.06 246 THR A C 1
ATOM 1783 O O . THR A 1 246 ? 17.518 -0.736 -12.710 1.00 90.06 246 THR A O 1
ATOM 1786 N N . ARG A 1 247 ? 18.698 0.901 -11.732 1.00 89.25 247 ARG A N 1
ATOM 1787 C CA . ARG A 1 247 ? 17.914 0.962 -10.508 1.00 89.25 247 ARG A CA 1
ATOM 1788 C C . ARG A 1 247 ? 17.989 2.347 -9.920 1.00 89.25 247 ARG A C 1
ATOM 1790 O O . ARG A 1 247 ? 19.029 3.004 -9.984 1.00 89.25 247 ARG A O 1
ATOM 1797 N N . GLN A 1 248 ? 16.879 2.764 -9.343 1.00 89.88 248 GLN A N 1
ATOM 1798 C CA . GLN A 1 248 ? 16.692 4.132 -8.905 1.00 89.88 248 GLN A CA 1
ATOM 1799 C C . GLN A 1 248 ? 15.719 4.200 -7.743 1.00 89.88 248 GLN A C 1
ATOM 1801 O O . GLN A 1 248 ? 14.815 3.373 -7.615 1.00 89.88 248 GLN A O 1
ATOM 1806 N N . ALA A 1 249 ? 15.955 5.192 -6.892 1.00 90.00 249 ALA A N 1
ATOM 1807 C CA . ALA A 1 249 ? 15.010 5.577 -5.868 1.00 90.00 249 ALA A CA 1
ATOM 1808 C C . ALA A 1 249 ? 13.981 6.520 -6.490 1.00 90.00 249 ALA A C 1
ATOM 1810 O O . ALA A 1 249 ? 14.351 7.483 -7.164 1.00 90.00 249 ALA A O 1
ATOM 1811 N N . VAL A 1 250 ? 12.711 6.226 -6.254 1.00 88.19 250 VAL A N 1
ATOM 1812 C CA . VAL A 1 250 ? 11.566 7.024 -6.687 1.00 88.19 250 VAL A CA 1
ATOM 1813 C C . VAL A 1 250 ? 10.722 7.323 -5.454 1.00 88.19 250 VAL A C 1
ATOM 1815 O O . VAL A 1 250 ? 10.667 6.537 -4.507 1.00 88.19 250 VAL A O 1
ATOM 1818 N N . SER A 1 251 ? 10.088 8.483 -5.436 1.00 88.31 251 SER A N 1
ATOM 1819 C CA . SER A 1 251 ? 9.133 8.858 -4.403 1.00 88.31 251 SER A CA 1
ATOM 1820 C C . SER A 1 251 ? 7.925 9.520 -5.031 1.00 88.31 251 SER A C 1
ATOM 1822 O O . SER A 1 251 ? 7.988 10.039 -6.150 1.00 88.31 251 SER A O 1
ATOM 1824 N N . GLY A 1 252 ? 6.838 9.514 -4.276 1.00 87.69 252 GLY A N 1
ATOM 1825 C CA . GLY A 1 252 ? 5.589 10.106 -4.703 1.00 87.69 252 GLY A CA 1
ATOM 1826 C C . GLY A 1 252 ? 4.513 9.976 -3.644 1.00 87.69 252 GLY A C 1
ATOM 1827 O O . GLY A 1 252 ? 4.779 9.617 -2.486 1.00 87.69 252 GLY A O 1
ATOM 1828 N N . LYS A 1 253 ? 3.292 10.285 -4.054 1.00 88.25 253 LYS A N 1
ATOM 1829 C CA . LYS A 1 253 ? 2.096 10.171 -3.227 1.00 88.25 253 LYS A CA 1
ATOM 1830 C C . LYS A 1 253 ? 1.351 8.894 -3.546 1.00 88.25 253 LYS A C 1
ATOM 1832 O O . LYS A 1 253 ? 1.415 8.382 -4.660 1.00 88.25 253 LYS A O 1
ATOM 1837 N N . ILE A 1 254 ? 0.634 8.395 -2.552 1.00 88.50 254 ILE A N 1
ATOM 1838 C CA . ILE A 1 254 ? -0.230 7.232 -2.696 1.00 88.50 254 ILE A CA 1
ATOM 1839 C C . ILE A 1 254 ? -1.598 7.537 -2.095 1.00 88.50 254 ILE A C 1
ATOM 1841 O O . ILE A 1 254 ? -1.690 8.089 -1.000 1.00 88.50 254 ILE A O 1
ATOM 1845 N N . GLY A 1 255 ? -2.636 7.166 -2.825 1.00 90.19 255 GLY A N 1
ATOM 1846 C CA . GLY A 1 255 ? -4.009 7.061 -2.361 1.00 90.19 255 GLY A CA 1
ATOM 1847 C C . GLY A 1 255 ? -4.423 5.597 -2.375 1.00 90.19 255 GLY A C 1
ATOM 1848 O O . GLY A 1 255 ? -4.060 4.855 -3.296 1.00 90.19 255 GLY A O 1
ATOM 1849 N N . ILE A 1 256 ? -5.137 5.164 -1.342 1.00 91.00 256 ILE A N 1
ATOM 1850 C CA . ILE A 1 256 ? -5.698 3.820 -1.229 1.00 91.00 256 ILE A CA 1
ATOM 1851 C C . ILE A 1 256 ? -7.206 3.954 -1.101 1.00 91.00 256 ILE A C 1
ATOM 1853 O O . ILE A 1 256 ? -7.712 4.398 -0.073 1.00 91.00 256 ILE A O 1
ATOM 1857 N N . GLU A 1 257 ? -7.914 3.498 -2.121 1.00 90.50 257 GLU A N 1
ATOM 1858 C CA . GLU A 1 257 ? -9.365 3.373 -2.106 1.00 90.50 257 GLU A CA 1
ATOM 1859 C C . GLU A 1 257 ? -9.742 1.897 -2.062 1.00 90.50 257 GLU A C 1
ATOM 1861 O O . GLU A 1 257 ? -9.071 1.046 -2.648 1.00 90.50 257 GLU A O 1
ATOM 1866 N N . PHE A 1 258 ? -10.848 1.563 -1.410 1.00 88.69 258 PHE A N 1
ATOM 1867 C CA . PHE A 1 258 ? -11.354 0.195 -1.401 1.00 88.69 258 PHE A CA 1
ATOM 1868 C C . PHE A 1 258 ? -12.564 0.062 -2.305 1.00 88.69 258 PHE A C 1
ATOM 1870 O O . PHE A 1 258 ? -13.369 0.975 -2.411 1.00 88.69 258 PHE A O 1
ATOM 1877 N N . ASN A 1 259 ? -12.737 -1.081 -2.960 1.00 81.25 259 ASN A N 1
ATOM 1878 C CA . ASN A 1 259 ? -13.888 -1.291 -3.825 1.00 81.25 259 ASN A CA 1
ATOM 1879 C C . ASN A 1 259 ? -14.431 -2.715 -3.723 1.00 81.25 259 ASN A C 1
ATOM 1881 O O . ASN A 1 259 ? -13.721 -3.669 -3.397 1.00 81.25 259 ASN A O 1
ATOM 1885 N N . LYS A 1 260 ? -15.729 -2.876 -4.002 1.00 69.94 260 LYS A N 1
ATOM 1886 C CA . LYS A 1 260 ? -16.299 -4.217 -4.186 1.00 69.94 260 LYS A CA 1
ATOM 1887 C C . LYS A 1 260 ? -15.949 -4.672 -5.588 1.00 69.94 260 LYS A C 1
ATOM 1889 O O . LYS A 1 260 ? -16.266 -3.974 -6.549 1.00 69.94 260 LYS A O 1
ATOM 1894 N N . VAL A 1 261 ? -15.369 -5.865 -5.714 1.00 64.88 261 VAL A N 1
ATOM 1895 C CA . VAL A 1 261 ? -15.318 -6.540 -7.015 1.00 64.88 261 VAL A CA 1
ATOM 1896 C C . VAL A 1 261 ? -16.756 -6.634 -7.539 1.00 64.88 261 VAL A C 1
ATOM 1898 O O . VAL A 1 261 ? -17.599 -7.217 -6.846 1.00 64.88 261 VAL A O 1
ATOM 1901 N N . PRO A 1 262 ? -17.074 -6.064 -8.722 1.00 54.56 262 PRO A N 1
ATOM 1902 C CA . PRO A 1 262 ? -18.386 -6.236 -9.320 1.00 54.56 262 PRO A CA 1
ATOM 1903 C C . PRO A 1 262 ? -18.683 -7.729 -9.411 1.00 54.56 262 PRO A C 1
ATOM 1905 O O . PRO A 1 262 ? -17.852 -8.492 -9.909 1.00 54.56 262 PRO A O 1
ATOM 1908 N N . GLU A 1 263 ? -19.839 -8.152 -8.895 1.00 51.16 263 GLU A N 1
ATOM 1909 C CA . GLU A 1 263 ? -20.236 -9.558 -8.937 1.00 51.16 263 GLU A CA 1
ATOM 1910 C C . GLU A 1 263 ? -20.018 -10.108 -10.354 1.00 51.16 263 GLU A C 1
ATOM 1912 O O . GLU A 1 263 ? -20.390 -9.445 -11.332 1.00 51.16 263 GLU A O 1
ATOM 1917 N N . PRO A 1 264 ? -19.387 -11.287 -10.507 1.00 51.91 264 PRO A N 1
ATOM 1918 C CA . PRO A 1 264 ? -18.986 -11.752 -11.819 1.00 51.91 264 PRO A CA 1
ATOM 1919 C C . PRO A 1 264 ? -20.203 -11.811 -12.741 1.00 51.91 264 PRO A C 1
ATOM 1921 O O . PRO A 1 264 ? -21.265 -12.331 -12.384 1.00 51.91 264 PRO A O 1
ATOM 1924 N N . ALA A 1 265 ? -20.027 -11.307 -13.967 1.00 54.97 265 ALA A N 1
ATOM 1925 C CA . ALA A 1 265 ? -21.056 -11.247 -15.005 1.00 54.97 265 ALA A CA 1
ATOM 1926 C C . ALA A 1 265 ? -21.737 -12.601 -15.278 1.00 54.97 265 ALA A C 1
ATOM 1928 O O . ALA A 1 265 ? -22.777 -12.639 -15.924 1.00 54.97 265 ALA A O 1
ATOM 1929 N N . THR A 1 266 ? -21.194 -13.712 -14.773 1.00 55.44 266 THR A N 1
ATOM 1930 C CA . THR A 1 266 ? -21.816 -15.037 -14.749 1.00 55.44 266 THR A CA 1
ATOM 1931 C C . THR A 1 266 ? -23.170 -15.056 -14.042 1.00 55.44 266 THR A C 1
ATOM 1933 O O . THR A 1 266 ? -24.060 -15.743 -14.535 1.00 55.44 266 THR A O 1
ATOM 1936 N N . LEU A 1 267 ? -23.387 -14.288 -12.965 1.00 58.03 267 LEU A N 1
ATOM 1937 C CA . LEU A 1 267 ? -24.701 -14.183 -12.309 1.00 58.03 267 LEU A CA 1
ATOM 1938 C C . LEU A 1 267 ? -25.707 -13.433 -13.186 1.00 58.03 267 LEU A C 1
ATOM 1940 O O . LEU A 1 267 ? -26.834 -13.895 -13.380 1.00 58.03 267 LEU A O 1
ATOM 1944 N N . ALA A 1 268 ? -25.281 -12.332 -13.805 1.00 60.03 268 ALA A N 1
ATOM 1945 C CA . ALA A 1 268 ? -26.092 -11.610 -14.780 1.00 60.03 268 ALA A CA 1
ATOM 1946 C C . ALA A 1 268 ? -26.390 -12.472 -16.022 1.00 60.03 268 ALA A C 1
ATOM 1948 O O . ALA A 1 268 ? -27.525 -12.509 -16.499 1.00 60.03 268 ALA A O 1
ATOM 1949 N N . LEU A 1 269 ? -25.406 -13.228 -16.517 1.00 63.94 269 LEU A N 1
ATOM 1950 C CA . LEU A 1 269 ? -25.537 -14.132 -17.661 1.00 63.94 269 LEU A CA 1
ATOM 1951 C C . LEU A 1 269 ? -26.419 -15.342 -17.330 1.00 63.94 269 LEU A C 1
ATOM 1953 O O . LEU A 1 269 ? -27.195 -15.786 -18.173 1.00 63.94 269 LEU A O 1
ATOM 1957 N N . PHE A 1 270 ? -26.354 -15.847 -16.099 1.00 67.75 270 PHE A N 1
ATOM 1958 C CA . PHE A 1 270 ? -27.242 -16.887 -15.592 1.00 67.75 270 PHE A CA 1
ATOM 1959 C C . PHE A 1 270 ? -28.684 -16.375 -15.488 1.00 67.75 270 PHE A C 1
ATOM 1961 O O . PHE A 1 270 ? -29.607 -17.034 -15.972 1.00 67.75 270 PHE A O 1
ATOM 1968 N N . GLY A 1 271 ? -28.881 -15.162 -14.962 1.00 70.69 271 GLY A N 1
ATOM 1969 C CA . GLY A 1 271 ? -30.179 -14.485 -14.931 1.00 70.69 271 GLY A CA 1
ATOM 1970 C C . GLY A 1 271 ? -30.757 -14.240 -16.330 1.00 70.69 271 GLY A C 1
ATOM 1971 O O . GLY A 1 271 ? -31.922 -14.550 -16.590 1.00 70.69 271 GLY A O 1
ATOM 1972 N N . LEU A 1 272 ? -29.933 -13.775 -17.272 1.00 73.31 272 LEU A N 1
ATOM 1973 C CA . LEU A 1 272 ? -30.307 -13.612 -18.681 1.00 73.31 272 LEU A CA 1
ATOM 1974 C C . LEU A 1 272 ? -30.591 -14.960 -19.361 1.00 73.31 272 LEU A C 1
ATOM 1976 O O . LEU A 1 272 ? -31.539 -15.066 -20.142 1.00 73.31 272 LEU A O 1
ATOM 1980 N N . GLY A 1 273 ? -29.833 -16.005 -19.028 1.00 73.94 273 GLY A N 1
ATOM 1981 C CA . GLY A 1 273 ? -30.065 -17.374 -19.482 1.00 73.94 273 GLY A CA 1
ATOM 1982 C C . GLY A 1 273 ? -31.419 -17.914 -19.014 1.00 73.94 273 GLY A C 1
ATOM 1983 O O . GLY A 1 273 ? -32.189 -18.444 -19.819 1.00 73.94 273 GLY A O 1
ATOM 1984 N N . LEU A 1 274 ? -31.764 -17.705 -17.742 1.00 80.06 274 LEU A N 1
ATOM 1985 C CA . LEU A 1 274 ? -33.063 -18.065 -17.165 1.00 80.06 274 LEU A CA 1
ATOM 1986 C C . LEU A 1 274 ? -34.218 -17.276 -17.794 1.00 80.06 274 LEU A C 1
ATOM 1988 O O . LEU A 1 274 ? -35.234 -17.866 -18.170 1.00 80.06 274 LEU A O 1
ATOM 1992 N N . ALA A 1 275 ? -34.059 -15.963 -17.977 1.00 78.06 275 ALA A N 1
ATOM 1993 C CA . ALA A 1 275 ? -35.052 -15.122 -18.643 1.00 78.06 275 ALA A CA 1
ATOM 1994 C C . ALA A 1 275 ? -35.268 -15.544 -20.110 1.00 78.06 275 ALA A C 1
ATOM 1996 O O . ALA A 1 275 ? -36.409 -15.636 -20.579 1.00 78.06 275 ALA A O 1
ATOM 1997 N N . GLY A 1 276 ? -34.185 -15.884 -20.815 1.00 79.19 276 GLY A N 1
ATOM 1998 C CA . GLY A 1 276 ? -34.222 -16.442 -22.165 1.00 79.19 276 GLY A CA 1
ATOM 1999 C C . GLY A 1 276 ? -34.987 -17.768 -22.228 1.00 79.19 276 GLY A C 1
ATOM 2000 O O . GLY A 1 276 ? -35.880 -17.930 -23.065 1.00 79.19 276 GLY A O 1
ATOM 2001 N N . MET A 1 277 ? -34.717 -18.693 -21.301 1.00 81.56 277 MET A N 1
ATOM 2002 C CA . MET A 1 277 ? -35.427 -19.975 -21.206 1.00 81.56 277 MET A CA 1
ATOM 2003 C C . MET A 1 277 ? -36.916 -19.802 -20.872 1.00 81.56 277 MET A C 1
ATOM 2005 O O . MET A 1 277 ? -37.763 -20.437 -21.508 1.00 81.56 277 MET A O 1
ATOM 2009 N N . ALA A 1 278 ? -37.267 -18.898 -19.953 1.00 80.38 278 ALA A N 1
ATOM 2010 C CA . ALA A 1 278 ? -38.657 -18.576 -19.627 1.00 80.38 278 ALA A CA 1
ATOM 2011 C C . ALA A 1 278 ? -39.411 -17.974 -20.830 1.00 80.38 278 ALA A C 1
ATOM 2013 O O . ALA A 1 278 ? -40.568 -18.321 -21.090 1.00 80.38 278 ALA A O 1
ATOM 2014 N N . GLY A 1 279 ? -38.748 -17.120 -21.616 1.00 83.88 279 GLY A N 1
ATOM 2015 C CA . GLY A 1 279 ? -39.290 -16.578 -22.863 1.00 83.88 279 GLY A CA 1
ATOM 2016 C C . GLY A 1 279 ? -39.573 -17.660 -23.913 1.00 83.88 279 GLY A C 1
ATOM 2017 O O . GLY A 1 279 ? -40.629 -17.646 -24.556 1.00 83.88 279 GLY A O 1
ATOM 2018 N N . VAL A 1 280 ? -38.675 -18.641 -24.057 1.00 82.88 280 VAL A N 1
ATOM 2019 C CA . VAL A 1 280 ? -38.858 -19.792 -24.959 1.00 82.88 280 VAL A CA 1
ATOM 2020 C C . VAL A 1 280 ? -39.990 -20.708 -24.480 1.00 82.88 280 VAL A C 1
ATOM 2022 O O . VAL A 1 280 ? -40.827 -21.116 -25.291 1.00 82.88 280 VAL A O 1
ATOM 2025 N N . ALA A 1 281 ? -40.066 -20.992 -23.178 1.00 76.06 281 ALA A N 1
ATOM 2026 C CA . ALA A 1 281 ? -41.122 -21.815 -22.589 1.00 76.06 281 ALA A CA 1
ATOM 2027 C C . ALA A 1 281 ? -42.518 -21.196 -22.796 1.00 76.06 281 ALA A C 1
ATOM 2029 O O . ALA A 1 281 ? -43.434 -21.877 -23.261 1.00 76.06 281 AL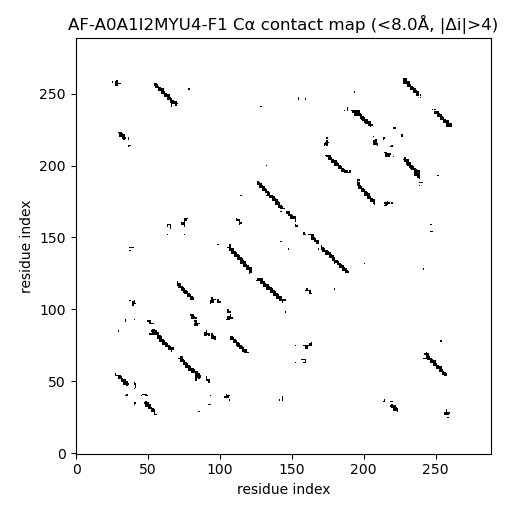A A O 1
ATOM 2030 N N . ARG A 1 282 ? -42.668 -19.881 -22.571 1.00 74.25 282 ARG A N 1
ATOM 2031 C CA . ARG A 1 282 ? -43.929 -19.149 -22.815 1.00 74.25 282 ARG A CA 1
ATOM 2032 C C . ARG A 1 282 ? -44.353 -19.174 -24.285 1.00 74.25 282 ARG A C 1
ATOM 2034 O O . ARG A 1 282 ? -45.537 -19.328 -24.584 1.00 74.25 282 ARG A O 1
ATOM 2041 N N . ARG A 1 283 ? -43.400 -19.064 -25.218 1.00 72.81 283 ARG A N 1
ATOM 2042 C CA . ARG A 1 283 ? -43.683 -19.164 -26.662 1.0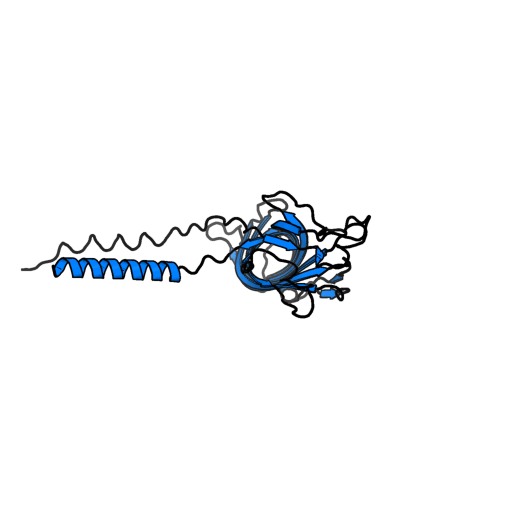0 72.81 283 ARG A CA 1
ATOM 2043 C C . ARG A 1 283 ? -44.168 -20.555 -27.065 1.00 72.81 283 ARG A C 1
ATOM 2045 O O . ARG A 1 283 ? -45.035 -20.649 -27.929 1.00 72.81 283 ARG A O 1
ATOM 2052 N N . LYS A 1 284 ? -43.636 -21.619 -26.455 1.00 71.38 284 LYS A N 1
ATOM 2053 C CA . LYS A 1 284 ? -44.105 -22.993 -26.698 1.00 71.38 284 LYS A CA 1
ATOM 2054 C C . LYS A 1 284 ? -45.504 -23.229 -26.125 1.00 71.38 284 LYS A C 1
ATOM 2056 O O . LYS A 1 284 ? -46.340 -23.770 -26.841 1.00 71.38 284 LYS A O 1
ATOM 2061 N N . ALA A 1 285 ? -45.782 -22.748 -24.913 1.00 71.25 285 ALA A N 1
ATOM 2062 C CA . ALA A 1 285 ? -47.099 -22.872 -24.285 1.00 71.25 285 ALA A CA 1
ATOM 2063 C C . ALA A 1 285 ? -48.211 -22.188 -25.105 1.00 71.25 285 ALA A C 1
ATOM 2065 O O . ALA A 1 285 ? -49.266 -22.769 -25.321 1.00 71.25 285 ALA A O 1
ATOM 2066 N N . LYS A 1 286 ? -47.947 -20.997 -25.664 1.00 64.44 286 LYS A N 1
ATOM 2067 C CA . LYS A 1 286 ? -48.906 -20.272 -26.521 1.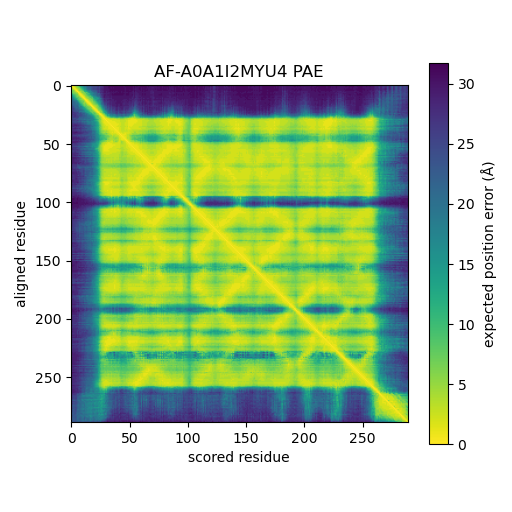00 64.44 286 LYS A CA 1
ATOM 2068 C C . LYS A 1 286 ? -49.128 -20.912 -27.902 1.00 64.44 286 LYS A C 1
ATOM 2070 O O . LYS A 1 286 ? -50.020 -20.497 -28.624 1.00 64.44 286 LYS A O 1
ATOM 2075 N N . LYS A 1 287 ? -48.286 -21.869 -28.304 1.00 56.88 287 LYS A N 1
ATOM 2076 C CA . LYS A 1 287 ? -48.399 -22.587 -29.585 1.00 56.88 287 LYS A CA 1
ATOM 2077 C C . LYS A 1 287 ? -49.122 -23.935 -29.445 1.00 56.88 287 LYS A C 1
ATOM 2079 O O . LYS A 1 287 ? -49.370 -24.581 -30.457 1.00 56.88 287 LYS A O 1
ATOM 2084 N N . GLN A 1 288 ? -49.380 -24.368 -28.209 1.00 51.78 288 GLN A N 1
ATOM 2085 C CA . GLN A 1 288 ? -50.086 -25.607 -27.858 1.00 51.78 288 GLN A CA 1
ATOM 2086 C C . GLN A 1 288 ? -51.493 -25.355 -27.281 1.00 51.78 288 GLN A C 1
ATOM 2088 O O . GLN A 1 288 ? -52.201 -26.320 -27.008 1.00 51.78 288 GLN A O 1
ATOM 2093 N N . ALA A 1 289 ? -51.883 -24.087 -27.114 1.00 48.41 289 ALA A N 1
ATOM 2094 C CA . ALA A 1 289 ? -53.251 -23.631 -26.865 1.00 48.41 289 ALA A CA 1
ATOM 2095 C C . ALA A 1 289 ? -53.818 -23.021 -28.152 1.00 48.41 289 ALA A C 1
ATOM 2097 O O . ALA A 1 289 ? -55.039 -23.157 -28.373 1.00 48.41 289 ALA A O 1
#

Organism: NCBI:txid1045558

Secondary structure (DSSP, 8-state):
-----SSSSSSSSSGGGSS-------PPPPEEEEGGGSTTTSSSS--S--EEEESEEEEEEEEEEEE-SSSEEEEEEEEEEEEEEETTEE---SB-SS---SSS--BEEEEEEEEEEEEEEETTEEEEEEEEEEEEEEEEEEESSS-PEEE---SSTTGGGSPPEEES-SS-EEEEEEEEEEEEEEE-TTS-STTSEEEEEEEE-EE---TT-S-SHHHHEEESSSPPSEEEEEEEE------TT-EEEEEEEEEEEEEPPPPPHHHHHHHHHHHHHHHHHHHHHTT--